Protein AF-A0A524IQ72-F1 (afdb_monomer)

Secondary structure (DSSP, 8-state):
---SS--PPP-TTHHHHHHHHHHHHTT-S-S-S-S-TT-PPP-SEEEEEEEEEEEEE------EEEETTEEEEEEEEEEEEEEEEEEEETTT--EEEEEEEEEEEEEEEEEEEEEETTEEEEEE---S-HHHHHHHHHHHHHHHHHHIIIII-STHHHHHHHHHHHHHHHHHHTS---

Structure (mmCIF, N/CA/C/O backbone):
data_AF-A0A524IQ72-F1
#
_entry.id   AF-A0A524IQ72-F1
#
loop_
_atom_site.group_PDB
_atom_site.id
_atom_site.type_symbol
_atom_site.label_atom_id
_atom_site.label_alt_id
_atom_site.label_comp_id
_atom_site.label_asym_id
_atom_site.label_entity_id
_atom_site.label_seq_id
_atom_site.pdbx_PDB_ins_code
_atom_site.Cartn_x
_atom_site.Cartn_y
_atom_site.Cartn_z
_atom_site.occupancy
_atom_site.B_iso_or_equiv
_atom_site.auth_seq_id
_atom_site.auth_comp_id
_atom_site.auth_asym_id
_atom_site.auth_atom_id
_atom_site.pdbx_PDB_model_num
ATOM 1 N N . VAL A 1 1 ? -1.996 11.047 -2.151 1.00 46.97 1 VAL A N 1
ATOM 2 C CA . VAL A 1 1 ? -2.485 9.784 -1.559 1.00 46.97 1 VAL A CA 1
ATOM 3 C C . VAL A 1 1 ? -3.790 10.118 -0.881 1.00 46.97 1 VAL A C 1
ATOM 5 O O . VAL A 1 1 ? -3.791 10.986 -0.019 1.00 46.97 1 VAL A O 1
ATOM 8 N N . GLY A 1 2 ? -4.883 9.543 -1.368 1.00 60.59 2 GLY A N 1
ATOM 9 C CA . GLY A 1 2 ? -6.236 9.919 -0.977 1.00 60.59 2 GLY A CA 1
ATOM 10 C C . GLY A 1 2 ? -7.101 10.051 -2.216 1.00 60.59 2 GLY A C 1
ATOM 11 O O . GLY A 1 2 ? -7.105 11.090 -2.863 1.00 60.59 2 GLY A O 1
ATOM 12 N N . THR A 1 3 ? -7.821 8.985 -2.533 1.00 69.69 3 THR A N 1
ATOM 13 C CA . THR A 1 3 ? -8.850 8.963 -3.579 1.00 69.69 3 THR A CA 1
ATOM 14 C C . THR A 1 3 ? -10.120 9.705 -3.149 1.00 69.69 3 THR A C 1
ATOM 16 O O . THR A 1 3 ? -11.035 9.868 -3.942 1.00 69.69 3 THR A O 1
ATOM 19 N N . GLY A 1 4 ? -10.202 10.134 -1.882 1.00 81.69 4 GLY A N 1
ATOM 20 C CA . GLY A 1 4 ? -11.371 10.793 -1.290 1.00 81.69 4 GLY A CA 1
ATOM 21 C C . GLY A 1 4 ? -12.502 9.837 -0.899 1.00 81.69 4 GLY A C 1
ATOM 22 O O . GLY A 1 4 ? -13.377 10.230 -0.137 1.00 81.69 4 GLY A O 1
ATOM 23 N N . VAL A 1 5 ? -12.459 8.582 -1.358 1.00 86.69 5 VAL A N 1
ATOM 24 C CA . VAL A 1 5 ? -13.541 7.601 -1.148 1.00 86.69 5 VAL A CA 1
ATOM 25 C C . VAL A 1 5 ? -13.349 6.724 0.091 1.00 86.69 5 VAL A C 1
ATOM 27 O O . VAL A 1 5 ? -14.300 6.124 0.583 1.00 86.69 5 VAL A O 1
ATOM 30 N N . PHE A 1 6 ? -12.131 6.663 0.639 1.00 89.50 6 PHE A N 1
ATOM 31 C CA . PHE A 1 6 ? -11.815 5.832 1.801 1.00 89.50 6 PHE A CA 1
ATOM 32 C C . PHE A 1 6 ? -11.611 6.663 3.064 1.00 89.50 6 PHE A C 1
ATOM 34 O O . PHE A 1 6 ? -10.785 7.576 3.100 1.00 89.50 6 PHE A O 1
ATOM 41 N N . ARG A 1 7 ? -12.287 6.266 4.148 1.00 90.38 7 ARG A N 1
ATOM 42 C CA . ARG A 1 7 ? -11.930 6.691 5.505 1.00 90.38 7 ARG 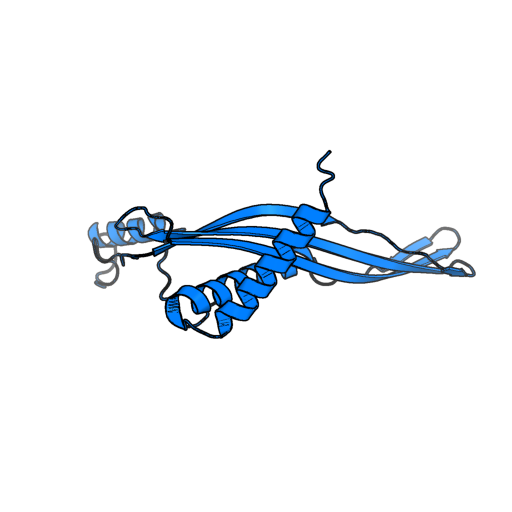A CA 1
ATOM 43 C C . ARG A 1 7 ? -10.861 5.751 6.053 1.00 90.38 7 ARG A C 1
ATOM 45 O O . ARG A 1 7 ? -11.160 4.624 6.441 1.00 90.38 7 ARG A O 1
ATOM 52 N N . VAL A 1 8 ? -9.621 6.224 6.083 1.00 89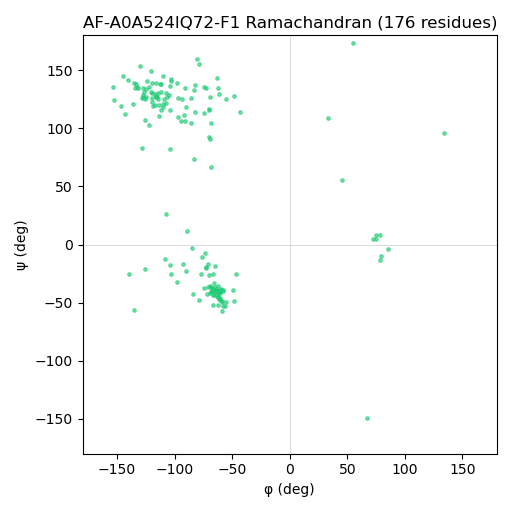.75 8 VAL A N 1
ATOM 53 C CA . VAL A 1 8 ? -8.478 5.456 6.590 1.00 89.75 8 VAL A CA 1
ATOM 54 C C . VAL A 1 8 ? -8.406 5.586 8.110 1.00 89.75 8 VAL A C 1
ATOM 56 O O . VAL A 1 8 ? -8.527 6.683 8.651 1.00 89.75 8 VAL A O 1
ATOM 59 N N . VAL A 1 9 ? -8.221 4.458 8.796 1.00 91.19 9 VAL A N 1
ATOM 60 C CA . VAL A 1 9 ? -8.021 4.410 10.250 1.00 91.19 9 VAL A CA 1
ATOM 61 C C . VAL A 1 9 ? -6.548 4.185 10.571 1.00 91.19 9 VAL A C 1
ATOM 63 O O . VAL A 1 9 ? -5.872 3.418 9.888 1.00 91.19 9 VAL A O 1
ATOM 66 N N . GLU A 1 10 ? -6.059 4.825 11.631 1.00 88.00 10 GLU A N 1
ATOM 67 C CA . GLU A 1 10 ? -4.675 4.660 12.070 1.00 88.00 10 GLU A CA 1
ATOM 68 C C . GLU A 1 10 ? -4.465 3.280 12.710 1.00 88.00 10 GLU A C 1
ATOM 70 O O . GLU A 1 10 ? -5.275 2.804 13.518 1.00 88.00 10 GLU A O 1
ATOM 75 N N . ARG A 1 11 ? -3.367 2.631 12.327 1.00 90.81 11 ARG A N 1
ATOM 76 C CA . ARG A 1 11 ? -2.947 1.313 12.827 1.00 90.81 11 ARG A CA 1
ATOM 77 C C . ARG A 1 11 ? -1.445 1.226 13.066 1.00 90.81 11 ARG A C 1
ATOM 79 O O . ARG A 1 11 ? -1.033 0.450 13.918 1.00 90.81 11 ARG A O 1
ATOM 86 N N . SER A 1 12 ? -0.644 2.034 12.373 1.00 89.44 12 SER A N 1
ATOM 87 C CA . SER A 1 12 ? 0.807 2.095 12.554 1.00 89.44 12 SER A CA 1
ATOM 88 C C . SER A 1 12 ? 1.191 2.746 13.882 1.00 89.44 12 SER A C 1
ATOM 90 O O . SER A 1 12 ? 2.109 2.287 14.550 1.00 89.44 12 SER A O 1
ATOM 92 N N . MET A 1 13 ? 0.435 3.762 14.304 1.00 90.00 13 MET A N 1
ATOM 93 C CA . MET A 1 13 ? 0.648 4.478 15.567 1.00 90.00 13 MET A CA 1
ATOM 94 C C . MET A 1 13 ? -0.414 4.137 16.622 1.00 90.00 13 MET A C 1
ATOM 96 O O . MET A 1 13 ? -0.705 4.942 17.506 1.00 90.00 13 MET A O 1
ATOM 100 N N . LEU A 1 14 ? -1.020 2.945 16.539 1.00 91.81 14 LEU A N 1
ATOM 101 C CA . LEU A 1 14 ? -2.115 2.553 17.431 1.00 91.81 14 LEU A CA 1
ATOM 102 C C . LEU A 1 14 ? -1.699 2.561 18.907 1.00 91.81 14 LEU A C 1
ATOM 104 O O . LEU A 1 14 ? -2.478 2.986 19.752 1.00 91.81 14 LEU A O 1
ATOM 108 N N . GLU A 1 15 ? -0.475 2.138 19.219 1.00 93.31 15 GLU A N 1
ATOM 109 C CA . GLU A 1 15 ? 0.041 2.147 20.592 1.00 93.31 15 GLU A CA 1
ATOM 110 C C . GLU A 1 15 ? 0.108 3.560 21.171 1.00 93.31 15 GLU A C 1
ATOM 112 O O . GLU A 1 15 ? -0.290 3.768 22.313 1.00 93.31 15 GLU A O 1
ATOM 117 N N . SER A 1 16 ? 0.542 4.544 20.380 1.00 93.31 16 SER A N 1
ATOM 118 C CA . SER A 1 16 ? 0.561 5.948 20.798 1.00 93.31 16 SER A CA 1
ATOM 119 C C . SER A 1 16 ? -0.853 6.480 21.039 1.00 93.31 16 SER A C 1
ATOM 121 O O . SER A 1 16 ? -1.089 7.161 22.032 1.00 93.31 16 SER A O 1
ATOM 123 N N . VAL A 1 17 ? -1.817 6.114 20.186 1.00 91.69 17 VAL A N 1
ATOM 124 C CA . VAL A 1 17 ? -3.233 6.478 20.377 1.00 91.69 17 VAL A CA 1
ATOM 125 C C . VAL A 1 17 ? -3.807 5.833 21.645 1.00 91.69 17 VAL A C 1
ATOM 127 O O . VAL A 1 17 ? -4.498 6.491 22.419 1.00 91.69 17 VAL A O 1
ATOM 130 N N . LEU A 1 18 ? -3.506 4.556 21.891 1.00 93.19 18 LEU A N 1
ATOM 131 C CA . LEU A 1 18 ? -3.925 3.846 23.103 1.00 93.19 18 LEU A CA 1
ATOM 132 C C . LEU A 1 18 ? -3.266 4.426 24.361 1.00 93.19 18 LEU A C 1
ATOM 134 O O . LEU A 1 18 ? -3.920 4.547 25.395 1.00 93.19 18 LEU A O 1
ATOM 138 N N . ALA A 1 19 ? -1.992 4.812 24.283 1.00 93.56 19 ALA A N 1
ATOM 139 C CA . ALA A 1 19 ? -1.286 5.476 25.372 1.00 93.56 19 ALA A CA 1
ATOM 140 C C . ALA A 1 19 ? -1.953 6.807 25.747 1.00 93.56 19 ALA A C 1
ATOM 142 O O . ALA A 1 19 ? -2.106 7.083 26.935 1.00 93.56 19 ALA A O 1
ATOM 143 N N . GLU A 1 20 ? -2.425 7.579 24.765 1.00 93.06 20 GLU A N 1
ATOM 144 C CA . GLU A 1 20 ? -3.162 8.823 25.008 1.00 93.06 20 GLU A CA 1
ATOM 145 C C . GLU A 1 20 ? -4.525 8.569 25.672 1.00 93.06 20 GLU A C 1
ATOM 147 O O . GLU A 1 20 ? -4.872 9.222 26.655 1.00 93.06 20 GLU A O 1
ATOM 152 N N . GLN A 1 21 ? -5.275 7.559 25.215 1.00 93.81 21 GLN A N 1
ATOM 153 C CA . GLN A 1 21 ? -6.529 7.154 25.872 1.00 93.81 21 GLN A CA 1
ATOM 154 C C . GLN A 1 21 ? -6.297 6.708 27.323 1.00 93.81 21 GLN A C 1
ATOM 156 O O . GLN A 1 21 ? -7.068 7.061 28.216 1.00 93.81 21 GLN A O 1
ATOM 161 N N . ASN A 1 22 ? -5.211 5.974 27.581 1.00 93.44 22 ASN A N 1
ATOM 162 C CA . ASN A 1 22 ? -4.823 5.574 28.933 1.00 93.44 22 ASN A CA 1
ATOM 163 C C . ASN A 1 22 ? -4.400 6.776 29.789 1.00 93.44 22 ASN A C 1
ATOM 165 O O . ASN A 1 22 ? -4.742 6.838 30.970 1.00 93.44 22 ASN A O 1
ATOM 169 N N . LEU A 1 23 ? -3.682 7.745 29.215 1.00 93.25 23 LEU A N 1
ATOM 170 C CA . LEU A 1 23 ? -3.297 8.976 29.902 1.00 93.25 23 LEU A CA 1
ATOM 171 C C . LEU A 1 23 ? -4.536 9.787 30.304 1.00 93.25 23 LEU A C 1
ATOM 173 O O . LEU A 1 23 ? -4.637 10.198 31.464 1.00 93.25 23 LEU A O 1
ATOM 177 N N . ALA A 1 24 ? -5.501 9.930 29.393 1.00 91.75 24 ALA A N 1
ATOM 178 C CA . ALA A 1 24 ? -6.784 10.573 29.654 1.00 91.75 24 ALA A CA 1
ATOM 179 C C . ALA A 1 24 ? -7.584 9.857 30.755 1.00 91.75 24 ALA A C 1
ATOM 181 O O . ALA A 1 24 ? -8.103 10.507 31.662 1.00 91.75 24 ALA A O 1
ATOM 182 N N . ALA A 1 25 ? -7.605 8.521 30.748 1.00 90.44 25 ALA A N 1
ATOM 183 C CA . ALA A 1 25 ? -8.272 7.723 31.779 1.00 90.44 25 ALA A CA 1
ATOM 184 C C . ALA A 1 25 ? -7.533 7.700 33.134 1.00 90.44 25 ALA A C 1
ATOM 186 O O . ALA A 1 25 ? -8.141 7.405 34.161 1.00 90.44 25 ALA A O 1
ATOM 187 N N . SER A 1 26 ? -6.234 8.018 33.166 1.00 91.88 26 SER A N 1
ATOM 188 C CA . SER A 1 26 ? -5.414 7.960 34.388 1.00 91.88 26 SER A CA 1
ATOM 189 C C . SER A 1 26 ? -5.643 9.115 35.371 1.00 91.88 26 SER A C 1
ATOM 191 O O . SER A 1 26 ? -5.104 9.088 36.477 1.00 91.88 26 SER A O 1
ATOM 193 N N . GLY A 1 27 ? -6.376 10.157 34.963 1.00 88.50 27 GLY A N 1
ATOM 194 C CA . GLY A 1 27 ? -6.551 11.387 35.746 1.00 88.50 27 GLY A CA 1
ATOM 195 C C . GLY A 1 27 ? -5.331 12.319 35.750 1.00 88.50 27 GLY A C 1
ATOM 196 O O . GLY A 1 27 ? -5.308 13.288 36.503 1.00 88.50 27 GLY A O 1
ATOM 197 N N . ARG A 1 28 ? -4.309 12.038 34.929 1.00 89.38 28 ARG A N 1
ATOM 198 C CA . ARG A 1 28 ? -3.1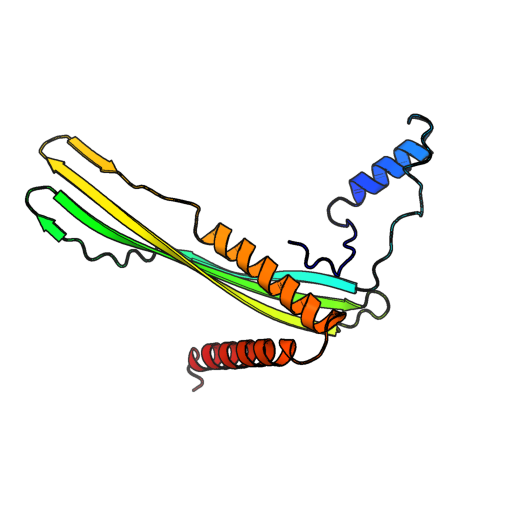14 12.889 34.769 1.00 89.38 28 ARG A CA 1
ATOM 199 C C . ARG A 1 28 ? -3.256 13.937 33.662 1.00 89.38 28 ARG A C 1
ATOM 201 O O . ARG A 1 28 ? -2.529 14.926 33.680 1.00 89.38 28 ARG A O 1
ATOM 208 N N . ALA A 1 29 ? -4.142 13.707 32.693 1.00 90.50 29 ALA A N 1
ATOM 209 C CA . ALA A 1 29 ? -4.418 14.639 31.602 1.00 90.50 29 ALA A CA 1
ATOM 210 C C . ALA A 1 29 ? -5.380 15.756 32.032 1.00 90.50 29 ALA A C 1
ATOM 212 O O . ALA A 1 29 ? -6.157 15.601 32.977 1.00 90.50 29 ALA A O 1
ATOM 213 N N . ALA A 1 30 ? -5.370 16.868 31.293 1.00 88.94 30 ALA A N 1
ATOM 214 C CA . ALA A 1 30 ? -6.400 17.889 31.428 1.00 88.94 30 ALA A CA 1
ATOM 215 C C . ALA A 1 30 ? -7.783 17.317 31.035 1.00 88.94 30 ALA A C 1
ATOM 217 O O . ALA A 1 30 ? -7.866 16.532 30.088 1.00 88.94 30 ALA A O 1
ATOM 218 N N . PRO A 1 31 ? -8.879 17.709 31.708 1.00 81.81 31 PRO A N 1
ATOM 219 C CA . PRO A 1 31 ? -10.216 17.263 31.332 1.00 81.81 31 PRO A CA 1
ATOM 220 C C . PRO A 1 31 ? -10.620 17.879 29.984 1.00 81.81 31 PRO A C 1
ATOM 222 O O . PRO A 1 31 ? -10.941 19.063 29.923 1.00 81.81 31 PRO A O 1
ATOM 225 N N . SER A 1 32 ? -10.600 17.092 28.907 1.00 80.31 32 SER A N 1
ATOM 226 C CA . SER A 1 32 ? -11.074 17.532 27.583 1.00 80.31 32 SER A CA 1
ATOM 227 C C . SER A 1 32 ? -12.138 16.617 26.974 1.00 80.31 32 SER A C 1
ATOM 229 O O . SER A 1 32 ? -12.929 17.052 26.147 1.00 80.31 32 SER A O 1
ATOM 231 N N . GLY A 1 33 ? -12.217 15.360 27.424 1.00 77.06 33 GLY A N 1
ATOM 232 C CA . GLY A 1 33 ? -13.162 14.376 26.893 1.00 77.06 33 GLY A CA 1
ATOM 233 C C . GLY A 1 33 ? -12.817 13.860 25.493 1.00 77.06 33 GLY A C 1
ATOM 234 O O . GLY A 1 33 ? -13.596 13.079 24.955 1.00 77.06 33 GLY A O 1
ATOM 235 N N . ASP A 1 34 ? -11.673 14.241 24.919 1.00 84.69 34 ASP A N 1
ATOM 236 C CA . ASP A 1 34 ? -11.327 13.913 23.529 1.00 84.69 34 ASP A CA 1
ATOM 237 C C . ASP A 1 34 ? -10.815 12.473 23.370 1.00 84.69 34 ASP A C 1
ATOM 239 O O . ASP A 1 34 ? -11.269 11.727 22.502 1.00 84.69 34 ASP A O 1
ATOM 243 N N . ALA A 1 35 ? -9.876 12.052 24.222 1.00 89.50 35 ALA A N 1
ATOM 244 C CA . ALA A 1 35 ? -9.297 10.713 24.175 1.00 89.50 35 ALA A CA 1
ATOM 245 C C . ALA A 1 35 ? -10.092 9.753 25.072 1.00 89.50 35 ALA A C 1
ATOM 247 O O . ALA A 1 35 ? -10.004 9.800 26.298 1.00 89.50 35 ALA A O 1
ATOM 248 N N . GLN A 1 36 ? -10.877 8.873 24.446 1.00 88.75 36 GLN A N 1
ATOM 249 C CA . GLN A 1 36 ? -11.787 7.958 25.139 1.00 88.75 36 GLN A CA 1
ATOM 250 C C . GLN A 1 36 ? -11.466 6.494 24.830 1.00 88.75 36 GLN A C 1
ATOM 252 O O . GLN A 1 36 ? -11.354 6.101 23.666 1.00 88.75 36 GLN A O 1
ATOM 257 N N . ILE A 1 37 ? -11.371 5.670 25.878 1.00 90.19 37 ILE A N 1
ATOM 258 C CA . ILE A 1 37 ? -11.224 4.215 25.743 1.00 90.19 37 ILE A CA 1
ATOM 259 C C . ILE A 1 37 ? -12.459 3.639 25.039 1.00 90.19 37 ILE A C 1
ATOM 261 O O . ILE A 1 37 ? -13.593 3.974 25.374 1.00 90.19 37 ILE A O 1
ATOM 265 N N . GLY A 1 38 ? -12.234 2.751 24.067 1.00 89.25 38 GLY A N 1
ATOM 266 C CA . GLY A 1 38 ? -13.301 2.065 23.326 1.00 89.25 38 GLY A CA 1
ATOM 267 C C . GLY A 1 38 ? -13.859 2.841 22.127 1.00 89.25 38 GLY A C 1
ATOM 268 O O . GLY A 1 38 ? -14.651 2.286 21.374 1.00 89.25 38 GLY A O 1
ATOM 269 N N . ALA A 1 39 ? -13.407 4.077 21.890 1.00 89.94 39 ALA A N 1
ATOM 270 C CA . ALA A 1 39 ? -13.846 4.908 20.764 1.00 89.94 39 ALA A CA 1
ATOM 271 C C . ALA A 1 39 ? -13.005 4.724 19.480 1.00 89.94 39 ALA A C 1
ATOM 273 O O . ALA A 1 39 ? -13.102 5.514 18.539 1.00 89.94 39 ALA A O 1
ATOM 274 N N . LEU A 1 40 ? -12.152 3.695 19.418 1.00 90.38 40 LEU A N 1
ATOM 275 C CA . LEU A 1 40 ? -11.359 3.408 18.223 1.00 90.38 40 LEU A CA 1
ATOM 276 C C . LEU A 1 40 ? -12.256 2.919 17.084 1.00 90.38 40 LEU A C 1
ATOM 278 O O . LEU A 1 40 ? -12.980 1.935 17.221 1.00 90.38 40 LEU A O 1
ATOM 282 N N . ALA A 1 41 ? -12.155 3.568 15.924 1.00 90.38 41 ALA A N 1
ATOM 283 C CA . ALA A 1 41 ? -12.885 3.144 14.739 1.00 90.38 41 ALA A CA 1
ATOM 284 C C . ALA A 1 41 ? -12.467 1.725 14.312 1.00 90.38 41 ALA A C 1
ATOM 286 O O . ALA A 1 41 ? -11.275 1.439 14.138 1.00 90.38 41 ALA A O 1
ATOM 287 N N . SER A 1 42 ? -13.451 0.851 14.100 1.00 89.12 42 SER A N 1
ATOM 288 C CA . SER A 1 42 ? -13.264 -0.433 13.426 1.00 89.12 42 SER A CA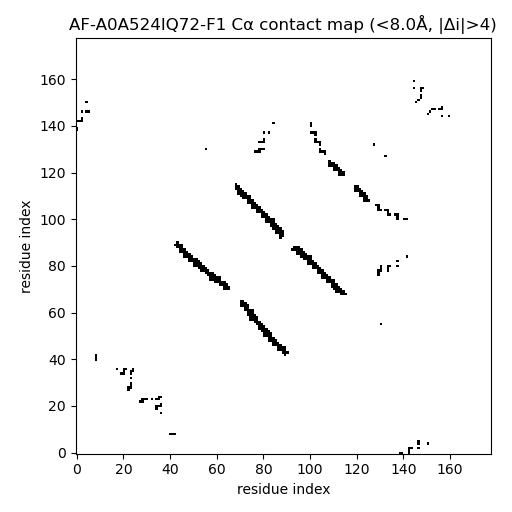 1
ATOM 289 C C . SER A 1 42 ? -13.192 -0.237 11.906 1.00 89.12 42 SER A C 1
ATOM 291 O O . SER A 1 42 ? -13.692 0.752 11.363 1.00 89.12 42 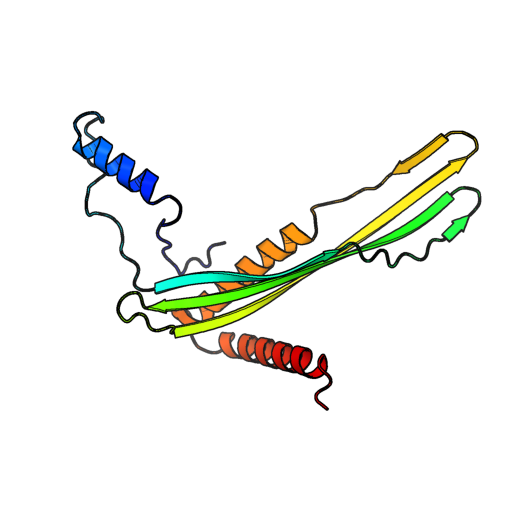SER A O 1
ATOM 293 N N . ALA A 1 43 ? -12.542 -1.177 11.219 1.00 92.75 43 ALA A N 1
ATOM 294 C CA . ALA A 1 43 ? -12.471 -1.213 9.762 1.00 92.75 43 ALA A CA 1
ATOM 295 C C . ALA A 1 43 ? -12.894 -2.606 9.268 1.00 92.75 43 ALA A C 1
ATOM 297 O O . ALA A 1 43 ? -12.318 -3.595 9.732 1.00 92.75 43 ALA A O 1
ATOM 298 N N . PRO A 1 44 ? -13.871 -2.707 8.348 1.00 91.75 44 PRO A N 1
ATOM 299 C CA . PRO A 1 44 ? -14.302 -3.988 7.783 1.00 91.75 44 PRO A CA 1
ATOM 300 C C . PRO A 1 44 ? -13.277 -4.580 6.804 1.00 91.75 44 PRO A C 1
ATOM 302 O O . PRO A 1 44 ? -13.284 -5.780 6.554 1.00 91.75 44 PRO A O 1
ATOM 305 N N . TRP A 1 45 ? -12.367 -3.749 6.289 1.00 93.25 45 TRP A N 1
ATOM 306 C CA . TRP A 1 45 ? -11.361 -4.128 5.304 1.00 93.25 45 TRP A CA 1
ATOM 307 C C . TRP A 1 45 ? -9.962 -3.774 5.802 1.00 93.25 45 TRP A C 1
ATOM 309 O O . TRP A 1 45 ? -9.726 -2.660 6.276 1.00 93.25 45 TRP A O 1
ATOM 319 N N . LEU A 1 46 ? -9.030 -4.714 5.670 1.00 92.94 46 LEU A N 1
ATOM 320 C CA . LEU A 1 46 ? -7.606 -4.517 5.914 1.00 92.94 46 LEU A CA 1
ATOM 321 C C . LEU A 1 46 ? -6.869 -4.575 4.579 1.00 92.94 46 LEU A C 1
ATOM 323 O O . LEU A 1 46 ? -6.881 -5.601 3.904 1.00 92.94 46 LEU A O 1
ATOM 327 N N . ILE A 1 47 ? -6.218 -3.476 4.209 1.00 92.25 47 ILE A N 1
ATOM 328 C CA . ILE A 1 47 ? -5.386 -3.401 3.008 1.00 92.25 47 ILE A CA 1
ATOM 329 C C . ILE A 1 47 ? -3.938 -3.622 3.432 1.00 92.25 47 ILE A C 1
ATOM 331 O O . ILE A 1 47 ? -3.432 -2.934 4.318 1.00 92.25 47 ILE A O 1
ATOM 335 N N . MET A 1 48 ? -3.267 -4.581 2.801 1.00 90.69 48 MET A N 1
ATOM 336 C CA . MET A 1 48 ? -1.867 -4.894 3.070 1.00 90.69 48 MET A CA 1
ATOM 337 C C . MET A 1 48 ? -1.097 -4.889 1.753 1.00 90.69 48 MET A C 1
ATOM 339 O O . MET A 1 48 ? -1.555 -5.474 0.776 1.00 90.69 48 MET A O 1
ATOM 343 N N . GLY A 1 49 ? 0.069 -4.250 1.743 1.00 89.94 49 GLY A N 1
ATOM 344 C CA . GLY A 1 49 ? 1.003 -4.264 0.620 1.00 89.94 49 GLY A CA 1
ATOM 345 C C . GLY A 1 49 ? 2.312 -4.931 1.025 1.00 89.94 49 GLY A C 1
ATOM 346 O O . GLY A 1 49 ? 2.790 -4.714 2.137 1.00 89.94 49 GLY A O 1
ATOM 347 N N . THR A 1 50 ? 2.888 -5.749 0.152 1.00 91.12 50 THR A N 1
ATOM 348 C CA . THR A 1 50 ? 4.227 -6.330 0.326 1.00 91.12 50 THR A CA 1
ATOM 349 C C . THR A 1 50 ? 5.072 -5.999 -0.889 1.00 91.12 50 THR A C 1
ATOM 351 O O . THR A 1 50 ? 4.657 -6.273 -2.007 1.00 91.12 50 THR A O 1
ATOM 354 N N . VAL A 1 51 ? 6.253 -5.419 -0.677 1.00 88.75 51 VAL A N 1
ATOM 355 C CA . VAL A 1 51 ? 7.222 -5.210 -1.760 1.00 88.75 51 VAL A CA 1
ATOM 356 C C . VAL A 1 51 ? 7.780 -6.572 -2.161 1.00 88.75 51 VAL A C 1
ATOM 358 O O . VAL A 1 51 ? 8.416 -7.236 -1.343 1.00 88.75 51 VAL A O 1
ATOM 361 N N . THR A 1 52 ? 7.526 -6.995 -3.396 1.00 88.81 52 THR A N 1
ATOM 362 C CA . THR A 1 52 ? 7.942 -8.306 -3.917 1.00 88.81 52 THR A CA 1
ATOM 363 C C . THR A 1 52 ? 9.144 -8.231 -4.841 1.00 88.81 52 THR A C 1
ATOM 365 O O . THR A 1 52 ? 9.906 -9.192 -4.919 1.00 88.81 52 THR A O 1
ATOM 368 N N . SER A 1 53 ? 9.369 -7.091 -5.492 1.00 83.12 53 SER A N 1
ATOM 369 C CA . SER A 1 53 ? 10.594 -6.844 -6.246 1.00 83.12 53 SER A CA 1
ATOM 370 C C . SER A 1 53 ? 11.013 -5.390 -6.144 1.00 83.12 53 SER A C 1
ATOM 372 O O . SER A 1 53 ? 10.182 -4.484 -6.101 1.00 83.12 53 SER A O 1
ATOM 374 N N . PHE A 1 54 ? 12.322 -5.175 -6.109 1.00 81.12 54 PHE A N 1
ATOM 375 C CA . PHE A 1 54 ? 12.927 -3.859 -6.148 1.00 81.12 54 PHE A CA 1
ATOM 376 C C . PHE A 1 54 ? 14.251 -3.937 -6.903 1.00 81.12 54 PHE A C 1
ATOM 378 O O . PHE A 1 54 ? 15.186 -4.606 -6.468 1.00 81.12 54 PHE A O 1
ATOM 385 N N . GLU A 1 55 ? 14.348 -3.201 -8.005 1.00 77.19 55 GLU A N 1
ATOM 386 C CA . GLU A 1 55 ? 15.601 -2.989 -8.720 1.00 77.19 55 GLU A CA 1
ATOM 387 C C . GLU A 1 55 ? 15.864 -1.488 -8.799 1.00 77.19 55 GLU A C 1
ATOM 389 O O . GLU A 1 55 ? 15.266 -0.764 -9.594 1.00 77.19 55 GLU A O 1
ATOM 394 N N . GLY A 1 56 ? 16.773 -1.001 -7.959 1.00 61.75 56 GLY A N 1
ATOM 395 C CA . GLY A 1 56 ? 17.338 0.337 -8.084 1.00 61.75 56 GLY A CA 1
ATOM 396 C C . GLY A 1 56 ? 18.670 0.250 -8.815 1.00 61.75 56 GLY A C 1
ATOM 397 O O . GLY A 1 56 ? 19.633 -0.266 -8.253 1.00 61.75 56 GLY A O 1
ATOM 398 N N . GLY A 1 57 ? 18.751 0.741 -10.055 1.00 57.72 57 GLY A N 1
ATOM 399 C CA . GLY A 1 57 ? 19.980 0.618 -10.835 1.00 57.72 57 GLY A CA 1
ATOM 400 C C . GLY A 1 57 ? 20.181 1.714 -11.875 1.00 57.72 57 GLY A C 1
ATOM 401 O O . GLY A 1 57 ? 19.395 1.916 -12.799 1.00 57.72 57 GLY A O 1
ATOM 402 N N . THR A 1 58 ? 21.315 2.400 -11.795 1.00 53.09 58 THR A N 1
ATOM 403 C CA . THR A 1 58 ? 21.844 3.203 -12.899 1.00 53.09 58 THR A CA 1
ATOM 404 C C . THR A 1 58 ? 22.319 2.263 -14.005 1.00 53.09 58 THR A C 1
ATOM 406 O O . THR A 1 58 ? 23.469 1.826 -14.015 1.00 53.09 58 THR A O 1
ATOM 409 N N . LYS A 1 59 ? 21.462 1.952 -14.985 1.00 50.38 59 LYS A N 1
ATOM 410 C CA . LYS A 1 59 ? 21.954 1.447 -16.272 1.00 50.38 59 LYS A CA 1
ATOM 411 C C . LYS A 1 59 ? 22.663 2.591 -16.986 1.00 50.38 59 LYS A C 1
ATOM 413 O O . LYS A 1 59 ? 22.055 3.342 -17.742 1.00 50.38 59 LYS A O 1
ATOM 418 N N . SER A 1 60 ? 23.970 2.721 -16.758 1.00 50.88 60 SER A N 1
ATOM 419 C CA . SER A 1 60 ? 24.829 3.655 -17.491 1.00 50.88 60 SER A CA 1
ATOM 420 C C . SER A 1 60 ? 24.988 3.210 -18.951 1.00 50.88 60 SER A C 1
ATOM 422 O O . SER A 1 60 ? 26.067 2.835 -19.399 1.00 50.88 60 SER A O 1
ATOM 424 N N . THR A 1 61 ? 23.903 3.247 -19.717 1.00 50.34 61 THR A N 1
ATOM 425 C CA . THR A 1 61 ? 23.904 3.077 -21.167 1.00 50.34 61 THR A CA 1
ATOM 426 C C . THR A 1 61 ? 24.243 4.433 -21.775 1.00 50.34 61 THR A C 1
ATOM 428 O O . THR A 1 61 ? 23.375 5.171 -22.235 1.00 50.34 61 THR A O 1
ATOM 431 N N . GLY A 1 62 ? 25.515 4.805 -21.665 1.00 51.34 62 GLY A N 1
ATOM 432 C CA . GLY A 1 62 ? 26.004 6.132 -22.006 1.00 51.34 62 GLY A CA 1
ATOM 433 C C . GLY A 1 62 ? 27.189 6.066 -22.945 1.00 51.34 62 GLY A C 1
ATOM 434 O O . GLY A 1 62 ? 28.328 6.157 -22.497 1.00 51.34 62 GLY A O 1
ATOM 435 N N . GLY A 1 63 ? 26.927 5.930 -24.246 1.00 58.09 63 GLY A N 1
ATOM 436 C CA . GLY A 1 63 ? 27.907 6.321 -25.255 1.00 58.09 63 GLY A CA 1
ATOM 437 C C . GLY A 1 63 ? 28.284 7.785 -25.022 1.00 58.09 63 GLY A C 1
ATOM 438 O O . GLY A 1 63 ? 27.408 8.641 -24.896 1.00 58.09 63 GLY A O 1
ATOM 439 N N . GLY A 1 64 ? 29.580 8.052 -24.881 1.00 60.94 64 GLY A N 1
ATOM 440 C CA . GLY A 1 64 ? 30.107 9.388 -24.640 1.00 60.94 64 GLY A CA 1
ATOM 441 C C . GLY A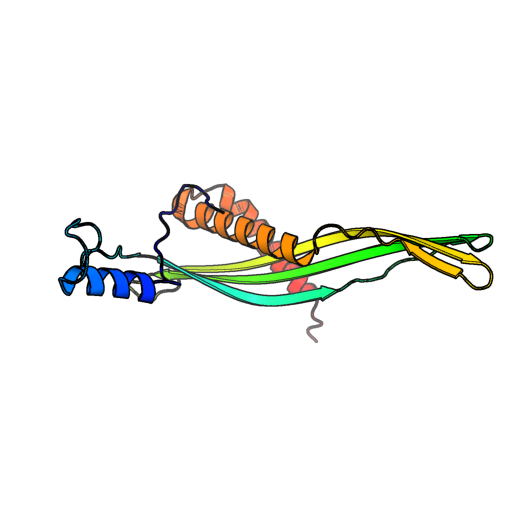 1 64 ? 30.917 9.874 -25.832 1.00 60.94 64 GLY A C 1
ATOM 442 O O . GLY A 1 64 ? 31.705 9.115 -26.395 1.00 60.94 64 GLY A O 1
ATOM 443 N N . ILE A 1 65 ? 30.752 11.142 -26.196 1.00 62.06 65 ILE A N 1
ATOM 444 C CA . ILE A 1 65 ? 31.608 11.801 -27.184 1.00 62.06 65 ILE A CA 1
ATOM 445 C C . ILE A 1 65 ? 32.727 12.513 -26.413 1.00 62.06 65 ILE A C 1
ATOM 447 O O . ILE A 1 65 ? 32.456 13.298 -25.501 1.00 62.06 65 ILE A O 1
ATOM 451 N N . ARG A 1 66 ? 33.989 12.226 -26.763 1.00 64.25 66 ARG A N 1
ATOM 452 C CA . ARG A 1 66 ? 35.163 12.957 -26.260 1.00 64.25 66 ARG A CA 1
ATOM 453 C C . ARG A 1 66 ? 35.740 13.822 -27.371 1.00 64.25 66 ARG A C 1
ATOM 455 O O . ARG A 1 66 ? 36.145 13.292 -28.402 1.00 64.25 66 ARG A O 1
ATOM 462 N N . VAL A 1 67 ? 35.821 15.131 -27.150 1.00 65.31 67 VAL A N 1
ATOM 463 C CA . VAL A 1 67 ? 36.453 16.078 -28.082 1.00 65.31 67 VAL A CA 1
ATOM 464 C C . VAL A 1 67 ? 37.319 17.044 -27.281 1.00 65.31 67 VAL A C 1
ATOM 466 O O . VAL A 1 67 ? 36.812 17.744 -26.413 1.00 65.31 67 VAL A O 1
ATOM 469 N N . LYS A 1 68 ? 38.627 17.086 -27.577 1.00 70.88 68 LYS A N 1
ATOM 470 C CA . LYS A 1 68 ? 39.597 18.048 -27.009 1.00 70.88 68 LYS A CA 1
ATOM 471 C C . LYS A 1 68 ? 39.477 18.250 -25.481 1.00 70.88 68 LYS A C 1
ATOM 473 O O . LYS A 1 68 ? 39.268 19.363 -25.023 1.00 70.88 68 LYS A O 1
ATOM 478 N N . GLY A 1 69 ? 39.562 17.175 -24.692 1.00 66.19 69 GLY A N 1
ATOM 479 C CA . GLY A 1 69 ? 39.515 17.252 -23.218 1.00 66.19 69 GLY A CA 1
ATOM 480 C C . GLY A 1 69 ? 38.113 17.412 -22.611 1.00 66.19 69 GLY A C 1
ATOM 481 O O . GLY A 1 69 ? 37.949 17.215 -21.409 1.00 66.19 69 GLY A O 1
ATOM 482 N N . PHE A 1 70 ? 37.088 17.675 -23.428 1.00 69.31 70 PHE A N 1
ATOM 483 C CA . PHE A 1 70 ? 35.687 17.639 -23.015 1.00 69.31 70 PHE A CA 1
ATOM 484 C C . PHE A 1 70 ? 35.094 16.249 -23.247 1.00 69.31 70 PHE A C 1
ATOM 486 O O . PHE A 1 70 ? 35.268 15.640 -24.306 1.00 69.31 70 PHE A O 1
ATOM 493 N N . SER A 1 71 ? 34.364 15.754 -22.253 1.00 67.69 71 SER A N 1
ATOM 494 C CA . SER A 1 71 ? 33.584 14.521 -22.307 1.00 67.69 71 SER A CA 1
ATOM 495 C C . SER A 1 71 ? 32.118 14.841 -22.050 1.00 67.69 71 SER A C 1
ATOM 497 O O . SER A 1 71 ? 31.780 15.471 -21.049 1.00 67.69 71 SER A O 1
ATOM 499 N N . ILE A 1 72 ? 31.247 14.420 -22.965 1.00 67.12 72 ILE A N 1
ATOM 500 C CA . ILE A 1 72 ? 29.795 14.509 -22.797 1.00 67.12 72 ILE A CA 1
ATOM 501 C C . ILE A 1 72 ? 29.254 13.088 -22.842 1.00 67.12 72 ILE A C 1
ATOM 503 O O . ILE A 1 72 ? 29.438 12.386 -23.837 1.00 67.12 72 ILE A O 1
ATOM 507 N N . GLY A 1 73 ? 28.612 12.659 -21.758 1.00 66.69 73 GLY A N 1
ATOM 508 C CA . GLY A 1 73 ? 28.008 11.334 -21.637 1.00 66.69 73 GLY A CA 1
ATOM 509 C C . GLY A 1 73 ? 26.586 11.421 -21.098 1.00 66.69 73 GLY A C 1
ATOM 510 O O . GLY A 1 73 ? 26.330 12.135 -20.126 1.00 66.69 73 GLY A O 1
ATOM 511 N N . GLY A 1 74 ? 25.661 10.691 -21.718 1.00 62.56 74 GLY A N 1
ATOM 512 C CA . GLY A 1 74 ? 24.308 10.510 -21.194 1.00 62.56 74 GLY A CA 1
ATOM 513 C C . GLY A 1 74 ? 24.276 9.408 -20.136 1.00 62.56 74 GLY A C 1
ATOM 514 O O . GLY A 1 74 ? 24.886 8.360 -20.319 1.00 62.56 74 GLY A O 1
ATOM 515 N N . LYS A 1 75 ? 23.555 9.622 -19.038 1.00 62.03 75 LYS A N 1
ATOM 516 C CA . LYS A 1 75 ? 23.265 8.596 -18.031 1.00 62.03 75 LYS A CA 1
ATOM 517 C C . LYS A 1 75 ? 21.765 8.341 -18.024 1.00 62.03 75 LYS A C 1
ATOM 519 O O . LYS A 1 75 ? 20.983 9.282 -17.901 1.00 62.03 75 LYS A O 1
ATOM 524 N N . LYS A 1 76 ? 21.364 7.081 -18.163 1.00 63.47 76 LYS A N 1
ATOM 525 C CA . LYS A 1 76 ? 19.996 6.651 -17.878 1.00 63.47 76 LYS A CA 1
ATOM 526 C C . LYS A 1 76 ? 19.988 5.942 -16.529 1.00 63.47 76 LYS A C 1
ATOM 528 O O . LYS A 1 76 ? 20.919 5.222 -16.182 1.00 63.47 76 LYS A O 1
ATOM 533 N N . THR A 1 77 ? 18.949 6.175 -15.755 1.00 66.56 77 THR A N 1
ATOM 534 C CA . THR A 1 77 ? 18.718 5.480 -14.493 1.00 66.56 77 THR A CA 1
ATOM 535 C C . THR A 1 77 ? 17.319 4.926 -14.557 1.00 66.56 77 THR A C 1
ATOM 537 O O . THR A 1 77 ? 16.395 5.674 -14.867 1.00 66.56 77 THR A O 1
ATOM 540 N N . GLU A 1 78 ? 17.156 3.643 -14.273 1.00 70.62 78 GLU A N 1
ATOM 541 C CA . GLU A 1 78 ? 15.844 3.017 -14.194 1.00 70.62 78 GLU A CA 1
ATOM 542 C C . GLU A 1 78 ? 15.685 2.412 -12.804 1.00 70.62 78 GLU A C 1
ATOM 544 O O . GLU A 1 78 ? 16.603 1.803 -12.258 1.00 70.62 78 GLU A O 1
ATOM 549 N N . ALA A 1 79 ? 14.523 2.633 -12.208 1.00 76.44 79 ALA A N 1
ATOM 550 C CA . ALA A 1 79 ? 14.113 1.954 -10.998 1.00 76.44 79 ALA A CA 1
ATOM 551 C C . ALA A 1 79 ? 12.835 1.172 -11.285 1.00 76.44 79 ALA A C 1
ATOM 553 O O . ALA A 1 79 ? 11.880 1.728 -11.840 1.00 76.44 79 ALA A O 1
ATOM 554 N N . TYR A 1 80 ? 12.841 -0.096 -10.902 1.00 81.44 80 TYR A N 1
ATOM 555 C CA . TYR A 1 80 ? 11.692 -0.986 -10.922 1.00 81.44 80 TYR A CA 1
ATOM 556 C C . TYR A 1 80 ? 11.281 -1.312 -9.488 1.00 81.44 80 TYR A C 1
ATOM 558 O O . TYR A 1 80 ? 12.128 -1.528 -8.619 1.00 81.44 80 TYR A O 1
ATOM 566 N N . LEU A 1 81 ? 9.979 -1.322 -9.246 1.00 85.81 81 LEU A N 1
ATOM 567 C CA . LEU A 1 81 ? 9.367 -1.706 -7.985 1.00 85.81 81 LEU A CA 1
ATOM 568 C C . LEU A 1 81 ? 8.107 -2.516 -8.301 1.00 85.81 81 LEU A C 1
ATOM 570 O O . LEU A 1 81 ? 7.420 -2.239 -9.287 1.00 85.81 81 LEU A O 1
ATOM 574 N N . ALA A 1 82 ? 7.855 -3.544 -7.502 1.00 87.38 82 ALA A N 1
ATOM 575 C CA . ALA A 1 82 ? 6.628 -4.319 -7.550 1.00 87.38 82 ALA A CA 1
ATOM 576 C C . ALA A 1 82 ? 6.093 -4.543 -6.136 1.00 87.38 82 ALA A C 1
ATOM 578 O O . ALA A 1 82 ? 6.845 -4.912 -5.224 1.00 87.38 82 ALA A O 1
ATOM 579 N N . ILE A 1 83 ? 4.791 -4.334 -5.969 1.00 90.12 83 ILE A N 1
ATOM 580 C CA . ILE A 1 83 ? 4.060 -4.475 -4.715 1.00 90.12 83 ILE A CA 1
ATOM 581 C C . ILE A 1 83 ? 2.864 -5.394 -4.936 1.00 90.12 83 ILE A C 1
ATOM 583 O O . ILE A 1 83 ? 1.999 -5.139 -5.774 1.00 90.12 83 ILE A O 1
ATOM 587 N N . ASP A 1 84 ? 2.761 -6.419 -4.097 1.00 91.62 84 ASP A N 1
ATOM 588 C CA . ASP A 1 84 ? 1.572 -7.254 -3.991 1.00 91.62 84 ASP A CA 1
ATOM 589 C C . ASP A 1 84 ? 0.619 -6.675 -2.948 1.00 91.62 84 ASP A C 1
ATOM 591 O O . ASP A 1 84 ? 0.942 -6.562 -1.762 1.00 91.62 84 ASP A O 1
ATOM 595 N N . LEU A 1 85 ? -0.576 -6.315 -3.400 1.00 93.00 85 LEU A N 1
ATOM 596 C CA . LEU A 1 85 ? -1.678 -5.827 -2.587 1.00 93.00 85 LEU A CA 1
ATOM 597 C C . LEU A 1 85 ? -2.647 -6.960 -2.282 1.00 93.00 85 LEU A C 1
ATOM 599 O O . LEU A 1 85 ? -3.017 -7.730 -3.170 1.00 93.00 85 LEU A O 1
ATOM 603 N N . ARG A 1 86 ? -3.131 -6.997 -1.041 1.00 94.19 86 ARG A N 1
ATOM 604 C CA . ARG A 1 86 ? -4.251 -7.837 -0.616 1.00 94.19 86 ARG A CA 1
ATOM 605 C C . ARG A 1 86 ? -5.242 -7.039 0.219 1.00 94.19 86 ARG A C 1
ATOM 607 O O . ARG A 1 86 ? -4.845 -6.269 1.095 1.00 94.19 86 ARG A O 1
ATOM 614 N N . VAL A 1 87 ? -6.524 -7.259 -0.038 1.00 95.06 87 VAL A N 1
ATOM 615 C CA . VAL A 1 87 ? -7.637 -6.720 0.744 1.00 95.06 87 VAL A CA 1
ATOM 616 C C . VAL A 1 87 ? -8.283 -7.876 1.484 1.00 95.06 87 VAL A C 1
ATOM 618 O O . VAL A 1 87 ? -8.716 -8.842 0.863 1.00 95.06 87 VAL A O 1
ATOM 621 N N . VAL A 1 88 ? -8.318 -7.790 2.809 1.00 95.19 88 VAL A N 1
ATOM 622 C CA . VAL A 1 88 ? -8.839 -8.842 3.684 1.00 95.19 88 VAL A CA 1
ATOM 623 C C . VAL A 1 88 ? -10.077 -8.333 4.401 1.00 95.19 88 VAL A C 1
ATOM 625 O O . VAL A 1 88 ? -10.047 -7.262 5.009 1.00 95.19 88 VAL A O 1
ATOM 628 N N . ASN A 1 89 ? -11.150 -9.112 4.361 1.00 95.38 89 ASN A N 1
ATOM 629 C CA . ASN A 1 89 ? -12.330 -8.881 5.178 1.00 95.38 89 ASN A CA 1
ATOM 630 C C . ASN A 1 89 ? -11.993 -9.184 6.643 1.00 95.38 89 ASN A C 1
ATOM 632 O O . ASN A 1 89 ? -11.673 -10.322 6.989 1.00 95.38 89 ASN A O 1
ATOM 636 N N . SER A 1 90 ? -12.055 -8.185 7.521 1.00 93.19 90 SER A N 1
ATOM 637 C CA . SER A 1 90 ? -11.685 -8.355 8.933 1.00 93.19 90 SER A CA 1
ATOM 638 C C . SER A 1 90 ? -12.692 -9.190 9.727 1.00 93.19 90 SER A C 1
ATOM 640 O O . SER A 1 90 ? -12.356 -9.684 10.801 1.00 93.19 90 SER A O 1
ATOM 642 N N . THR A 1 91 ? -13.909 -9.369 9.202 1.00 93.44 91 THR A N 1
ATOM 643 C CA . THR A 1 91 ? -14.968 -10.161 9.844 1.00 93.44 91 THR A CA 1
ATOM 644 C C . THR A 1 91 ? -14.822 -11.648 9.533 1.00 93.44 91 THR A C 1
ATOM 646 O O . THR A 1 91 ? -14.984 -12.476 10.424 1.00 93.44 91 THR A O 1
ATOM 649 N N . THR A 1 92 ? -14.512 -12.001 8.281 1.00 96.06 92 THR A N 1
ATOM 650 C CA . THR A 1 92 ? -14.454 -13.405 7.825 1.00 96.06 92 THR A CA 1
ATOM 651 C C . THR A 1 92 ? -13.032 -13.941 7.659 1.00 96.06 92 THR A C 1
ATOM 653 O O . THR A 1 92 ? -12.842 -15.152 7.589 1.00 96.06 92 THR A O 1
ATOM 656 N N . GLY A 1 93 ? -12.029 -13.064 7.570 1.00 92.81 93 GLY A N 1
ATOM 657 C CA . GLY A 1 93 ? -10.645 -13.421 7.248 1.00 92.81 93 GLY A CA 1
ATOM 658 C C . GLY A 1 93 ? -10.409 -13.759 5.772 1.00 92.81 93 GLY A C 1
ATOM 659 O O . GLY A 1 93 ? -9.301 -14.148 5.407 1.00 92.81 93 GLY A O 1
ATOM 660 N N . VAL A 1 94 ? -11.425 -13.617 4.915 1.00 95.44 94 VAL A N 1
ATOM 661 C CA . VAL A 1 94 ? -11.319 -13.914 3.482 1.00 95.44 94 VAL A CA 1
ATOM 662 C C . VAL A 1 94 ? -10.525 -12.815 2.777 1.00 95.44 94 VAL A C 1
ATOM 664 O O . VAL A 1 94 ? -10.727 -11.624 3.021 1.00 95.44 94 VAL A O 1
ATOM 667 N N . VAL A 1 95 ? -9.608 -13.220 1.896 1.00 95.31 95 VAL A N 1
ATOM 668 C CA . VAL A 1 95 ? -8.911 -12.310 0.983 1.00 95.31 95 VAL A CA 1
ATOM 669 C C . VAL A 1 95 ? -9.815 -12.064 -0.217 1.00 95.31 95 VAL A C 1
ATOM 671 O O . VAL A 1 95 ? -10.085 -12.984 -0.983 1.00 95.31 95 VAL A O 1
ATOM 674 N N . GLU A 1 96 ? -10.280 -10.833 -0.368 1.00 93.00 96 GLU A N 1
ATOM 675 C CA . GLU A 1 96 ? -11.336 -10.492 -1.328 1.00 93.00 96 GLU A CA 1
ATOM 676 C C . GLU A 1 96 ? -10.767 -9.920 -2.620 1.00 93.00 96 GLU A C 1
ATOM 678 O O . GLU A 1 96 ? -11.261 -10.210 -3.705 1.00 93.00 96 GLU A O 1
ATOM 683 N N . PHE A 1 97 ? -9.643 -9.208 -2.523 1.00 92.50 97 PHE A N 1
ATOM 684 C CA . PHE A 1 97 ? -8.915 -8.726 -3.690 1.00 92.50 97 PHE A CA 1
ATOM 685 C C . PHE A 1 97 ? -7.422 -8.966 -3.525 1.00 92.50 97 PHE A C 1
ATOM 687 O O . PHE A 1 97 ? -6.859 -8.735 -2.453 1.00 92.50 97 PHE A O 1
ATOM 694 N N . VAL A 1 98 ? -6.775 -9.391 -4.609 1.00 92.31 98 VAL A N 1
ATOM 695 C CA . VAL A 1 98 ? -5.318 -9.502 -4.716 1.00 92.31 98 VAL A CA 1
ATOM 696 C C . VAL A 1 98 ? -4.886 -8.867 -6.022 1.00 92.31 98 VAL A C 1
ATOM 698 O O . VAL A 1 98 ? -5.500 -9.113 -7.062 1.00 92.31 98 VAL A O 1
ATOM 701 N N . ARG A 1 99 ? -3.828 -8.060 -5.981 1.00 90.69 99 ARG A N 1
ATOM 702 C CA . ARG A 1 99 ? -3.247 -7.492 -7.193 1.00 90.69 99 ARG A CA 1
ATOM 703 C C . ARG A 1 99 ? -1.776 -7.168 -7.014 1.00 90.69 99 ARG A C 1
ATOM 705 O O . ARG A 1 99 ? -1.406 -6.523 -6.042 1.00 90.69 99 ARG A O 1
ATOM 712 N N . THR A 1 100 ? -0.976 -7.523 -8.009 1.00 90.94 100 THR A N 1
ATOM 713 C CA . THR A 1 100 ? 0.381 -7.001 -8.158 1.00 90.94 100 THR A CA 1
ATOM 714 C C . THR A 1 100 ? 0.323 -5.680 -8.917 1.00 90.94 100 THR A C 1
ATOM 716 O O . THR A 1 100 ? -0.255 -5.596 -10.006 1.00 90.94 100 THR A O 1
ATOM 719 N N . VAL A 1 101 ? 0.909 -4.641 -8.338 1.00 88.12 101 VAL A N 1
ATOM 720 C CA . VAL A 1 101 ? 1.180 -3.371 -9.009 1.00 88.12 101 VAL A CA 1
ATOM 721 C C . VAL A 1 101 ? 2.668 -3.343 -9.326 1.00 88.12 101 VAL A C 1
ATOM 723 O O . VAL A 1 101 ? 3.479 -3.776 -8.519 1.00 88.12 101 VAL A O 1
ATOM 726 N N . GLU A 1 102 ? 3.020 -2.900 -10.529 1.00 85.19 102 GLU A N 1
ATOM 727 C CA . GLU A 1 102 ? 4.411 -2.791 -10.960 1.00 85.19 102 GLU A CA 1
ATOM 728 C C . GLU A 1 102 ? 4.674 -1.364 -11.442 1.00 85.19 102 GLU A C 1
ATOM 730 O O . GLU A 1 102 ? 3.978 -0.851 -12.324 1.00 85.19 102 GLU A O 1
ATOM 735 N N . GLY A 1 103 ? 5.686 -0.720 -10.868 1.00 77.69 103 GLY A N 1
ATOM 736 C CA . GLY A 1 103 ? 6.131 0.620 -11.211 1.00 77.69 103 GLY A CA 1
ATOM 737 C C . GLY A 1 103 ? 7.505 0.606 -11.875 1.00 77.69 103 GLY A C 1
ATOM 738 O O . GLY A 1 103 ? 8.464 0.032 -11.363 1.00 77.69 103 GLY A O 1
ATOM 739 N N . ARG A 1 104 ? 7.638 1.303 -13.009 1.00 76.12 104 ARG A N 1
ATOM 740 C CA . ARG A 1 104 ? 8.937 1.642 -13.612 1.00 76.12 104 ARG A CA 1
ATOM 741 C C . ARG A 1 104 ? 9.088 3.150 -13.627 1.00 76.12 104 ARG A C 1
ATOM 743 O O . ARG A 1 104 ? 8.211 3.859 -14.114 1.00 76.12 104 ARG A O 1
ATOM 750 N N . SER A 1 105 ? 10.210 3.649 -13.128 1.00 71.19 105 SER A N 1
ATOM 751 C CA . SER A 1 105 ? 10.548 5.067 -13.223 1.00 71.19 105 SER A CA 1
ATOM 752 C C . SER A 1 105 ? 11.932 5.242 -13.830 1.00 71.19 105 SER A C 1
ATOM 754 O O . SER A 1 105 ? 12.895 4.588 -13.433 1.00 71.19 105 SER A O 1
ATOM 756 N N . GLY A 1 106 ? 12.017 6.123 -14.821 1.00 64.31 106 GLY A N 1
ATOM 757 C CA . GLY A 1 106 ? 13.256 6.472 -15.498 1.00 64.31 106 GLY A CA 1
ATOM 758 C C . GLY A 1 106 ? 13.696 7.890 -15.151 1.00 64.31 106 GLY A C 1
ATOM 759 O O . GLY A 1 106 ? 12.872 8.794 -15.003 1.00 64.31 106 GLY A O 1
ATOM 760 N N . GLY A 1 107 ? 15.004 8.096 -15.054 1.00 60.03 107 GLY A N 1
ATOM 761 C CA . GLY A 1 107 ? 15.649 9.403 -15.056 1.00 60.03 107 GLY A CA 1
ATOM 762 C C . GLY A 1 107 ? 16.693 9.471 -16.167 1.00 60.03 107 GLY A C 1
ATOM 763 O O . GLY A 1 107 ? 17.410 8.503 -16.415 1.00 60.03 107 GLY A O 1
ATOM 764 N N . SER A 1 108 ? 16.789 10.615 -16.839 1.00 57.28 108 SER A N 1
ATOM 765 C CA . SER A 1 108 ? 17.857 10.908 -17.799 1.00 57.28 108 SER A CA 1
ATOM 766 C C . SER A 1 108 ? 18.712 12.054 -17.272 1.00 57.28 108 SER A C 1
ATOM 768 O O . SER A 1 108 ? 18.180 13.120 -16.966 1.00 57.28 108 SER A O 1
ATOM 770 N N . GLY A 1 109 ? 20.023 11.844 -17.179 1.00 57.00 109 GLY A N 1
ATOM 771 C CA . GLY A 1 109 ? 21.002 12.857 -16.794 1.00 57.00 109 GLY A CA 1
ATOM 772 C C . GLY A 1 109 ? 22.039 13.078 -17.892 1.00 57.00 109 GLY A C 1
ATOM 773 O O . GLY A 1 109 ? 22.391 12.154 -18.627 1.00 57.00 109 GLY A O 1
ATOM 774 N N . VAL A 1 110 ? 22.552 14.302 -17.992 1.00 55.41 110 VAL A N 1
ATOM 775 C CA . VAL A 1 110 ? 23.704 14.636 -18.839 1.00 55.41 110 VAL A CA 1
ATOM 776 C C . VAL A 1 110 ? 24.898 14.864 -17.923 1.00 55.41 110 VAL A C 1
ATOM 778 O O . VAL A 1 110 ? 24.813 15.637 -16.973 1.00 55.41 110 VAL A O 1
ATOM 781 N N . SER A 1 111 ? 26.003 14.177 -18.195 1.00 57.28 111 SER A N 1
ATOM 782 C CA . SER A 1 111 ? 27.289 14.436 -17.548 1.00 57.28 111 SER A CA 1
ATOM 783 C C . SER A 1 111 ? 28.211 15.168 -18.512 1.00 57.28 111 SER A C 1
ATOM 785 O O . SER A 1 111 ? 28.396 14.728 -19.648 1.00 57.28 111 SER A O 1
ATOM 787 N N . VAL A 1 112 ? 28.776 16.281 -18.045 1.00 53.91 112 VAL A N 1
ATOM 788 C CA . VAL A 1 112 ? 29.823 17.029 -18.744 1.00 53.91 112 VAL A CA 1
ATOM 789 C C . VAL A 1 112 ? 31.068 16.992 -17.866 1.00 53.91 112 VAL A C 1
ATOM 791 O O . VAL A 1 112 ? 31.032 17.410 -16.709 1.00 53.91 112 VAL A O 1
ATOM 794 N N . GLY A 1 113 ? 32.156 16.444 -18.397 1.00 60.34 113 GLY A N 1
ATOM 795 C CA . GLY A 1 113 ? 33.454 16.397 -17.731 1.00 60.34 113 GLY A CA 1
ATOM 796 C C . GLY A 1 113 ? 34.506 17.134 -18.546 1.00 60.34 113 GLY A C 1
ATOM 797 O O . GLY A 1 113 ? 34.547 16.983 -19.768 1.00 60.34 113 GLY A O 1
ATOM 798 N N . TYR A 1 114 ? 35.363 17.893 -17.870 1.00 53.75 114 TYR A N 1
ATOM 799 C CA . TYR A 1 114 ? 36.547 18.518 -18.454 1.00 53.75 114 TYR A CA 1
ATOM 800 C C . TYR A 1 114 ? 37.796 17.934 -17.797 1.00 53.75 114 TYR A C 1
ATOM 802 O O . TYR A 1 114 ? 37.886 17.892 -16.569 1.00 53.75 114 TYR A O 1
ATOM 810 N N . SER A 1 115 ? 38.739 17.459 -18.606 1.00 57.38 115 SER A N 1
ATOM 811 C CA . SER A 1 115 ? 40.037 16.982 -18.136 1.00 57.38 115 SER A CA 1
ATOM 812 C C . SER A 1 115 ? 41.147 17.711 -18.881 1.00 57.38 115 SER A C 1
ATOM 814 O O . SER A 1 115 ? 41.401 17.425 -20.053 1.00 57.38 115 SER A O 1
ATOM 816 N N . GLU A 1 116 ? 41.828 18.613 -18.183 1.00 44.31 116 GLU A N 1
ATOM 817 C CA . GLU A 1 116 ? 43.093 19.204 -18.613 1.00 44.31 116 GLU A CA 1
ATOM 818 C C . GLU A 1 116 ? 44.103 19.087 -17.461 1.00 44.31 116 GLU A C 1
ATOM 820 O O . GLU A 1 116 ? 43.714 18.909 -16.303 1.00 44.31 116 GLU A O 1
ATOM 825 N N . ALA A 1 117 ? 45.396 19.059 -17.792 1.00 49.53 117 ALA A N 1
ATOM 826 C CA . ALA A 1 117 ? 46.480 18.657 -16.896 1.00 49.53 117 ALA A CA 1
ATOM 827 C C . ALA A 1 117 ? 46.339 19.246 -15.472 1.00 49.53 117 ALA A C 1
ATOM 829 O O . ALA A 1 117 ? 46.461 20.450 -15.267 1.00 49.53 117 ALA A O 1
ATOM 830 N N . ASN A 1 118 ? 46.120 18.351 -14.499 1.00 41.72 118 ASN A N 1
ATOM 831 C CA . ASN A 1 118 ? 46.037 18.568 -13.046 1.00 41.72 118 ASN A CA 1
ATOM 832 C C . ASN A 1 118 ? 44.742 19.153 -12.442 1.00 41.72 118 ASN A C 1
ATOM 834 O O . ASN A 1 118 ? 44.719 19.377 -11.232 1.00 41.72 118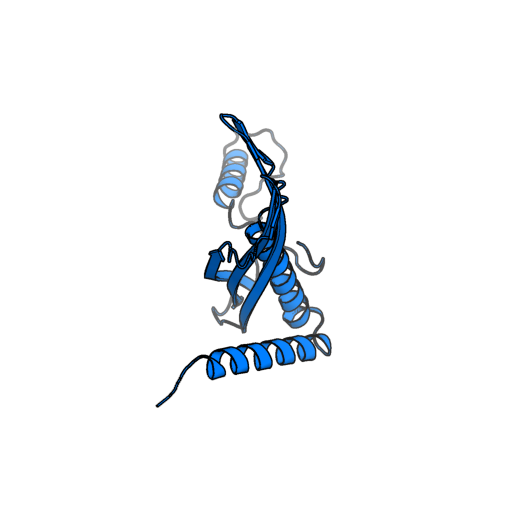 ASN A O 1
ATOM 838 N N . PHE A 1 119 ? 43.640 19.310 -13.188 1.00 41.91 119 PHE A N 1
ATOM 839 C CA . PHE A 1 119 ? 42.338 19.640 -12.580 1.00 41.91 119 PHE A CA 1
ATOM 840 C C . PHE A 1 119 ? 41.175 18.942 -13.302 1.00 41.91 119 PHE A C 1
ATOM 842 O O . PHE A 1 119 ? 40.875 19.234 -14.457 1.00 41.91 119 PHE A O 1
ATOM 849 N N . GLY A 1 120 ? 40.521 17.993 -12.623 1.00 45.06 120 GLY A N 1
ATOM 850 C CA . GLY A 1 120 ? 39.339 17.287 -13.126 1.00 45.06 120 GLY A CA 1
ATOM 851 C C . GLY A 1 120 ? 38.107 17.637 -12.298 1.00 45.06 120 GLY A C 1
ATOM 852 O O . GLY A 1 120 ? 38.010 17.228 -11.144 1.00 45.06 120 GLY A O 1
ATOM 853 N N . GLY A 1 121 ? 37.168 18.381 -12.883 1.00 49.59 121 GLY A N 1
ATOM 854 C CA . GLY A 1 121 ? 35.869 18.692 -12.282 1.00 49.59 121 GLY A CA 1
ATOM 855 C C . GLY A 1 121 ? 34.743 18.031 -13.073 1.00 49.59 121 GLY A C 1
ATOM 856 O O . GLY A 1 121 ? 34.585 18.297 -14.264 1.00 49.59 121 GLY A O 1
ATOM 857 N N . ALA A 1 122 ? 33.962 17.167 -12.424 1.00 52.31 122 ALA A N 1
ATOM 858 C CA . ALA A 1 122 ? 32.749 16.587 -12.996 1.00 52.31 122 ALA A CA 1
ATOM 859 C C . ALA A 1 122 ? 31.526 17.281 -12.384 1.00 52.31 122 ALA A C 1
ATOM 861 O O . ALA A 1 122 ? 31.290 17.161 -11.183 1.00 52.31 122 ALA A O 1
ATOM 862 N N . LEU A 1 123 ? 30.746 17.998 -13.199 1.00 46.84 123 LEU A N 1
ATOM 863 C CA . LEU A 1 123 ? 29.467 18.557 -12.765 1.00 46.84 123 LEU A CA 1
ATOM 864 C C . LEU A 1 123 ? 28.362 17.548 -13.097 1.00 46.84 123 LEU A C 1
ATOM 866 O O . LEU A 1 123 ? 28.071 17.286 -14.266 1.00 46.84 123 LEU A O 1
ATOM 870 N N . ALA A 1 124 ? 27.774 16.951 -12.062 1.00 53.62 124 ALA A N 1
ATOM 871 C CA . ALA A 1 124 ? 26.624 16.065 -12.177 1.00 53.62 124 ALA A CA 1
ATOM 872 C C . ALA A 1 124 ? 25.408 16.744 -11.541 1.00 53.62 124 ALA A C 1
ATOM 874 O O . ALA A 1 124 ? 25.385 16.981 -10.337 1.00 53.62 124 ALA A O 1
ATOM 875 N N . THR A 1 125 ? 24.396 17.050 -12.350 1.00 46.59 125 THR A N 1
ATOM 876 C CA . THR A 1 125 ? 23.100 17.524 -11.855 1.00 46.59 125 THR A CA 1
ATOM 877 C C . THR A 1 125 ? 22.175 16.319 -11.728 1.00 46.59 125 THR A C 1
ATOM 879 O O . THR A 1 125 ? 21.718 15.778 -12.734 1.00 46.59 125 THR A O 1
ATOM 882 N N . GLU A 1 126 ? 21.910 15.877 -10.500 1.00 48.69 126 GLU A N 1
ATOM 883 C CA . GLU A 1 126 ? 20.969 14.793 -10.205 1.00 48.69 126 GLU A CA 1
ATOM 884 C C . GLU A 1 126 ? 19.722 15.377 -9.530 1.00 48.69 126 GLU A C 1
ATOM 886 O O . GLU A 1 126 ? 19.815 16.100 -8.542 1.00 48.69 126 GLU A O 1
ATOM 891 N N . SER A 1 127 ? 18.541 15.109 -10.089 1.00 49.31 127 SER A N 1
ATOM 892 C CA . SER A 1 127 ? 17.260 15.566 -9.540 1.00 49.31 127 SER A CA 1
ATOM 893 C C . SER A 1 127 ? 16.429 14.354 -9.129 1.00 49.31 127 SER A C 1
ATOM 895 O O . SER A 1 127 ? 16.242 13.465 -9.950 1.00 49.31 127 SER A O 1
ATOM 897 N N . ASN A 1 128 ? 15.952 14.339 -7.873 1.00 52.88 128 ASN A N 1
ATOM 898 C CA . ASN A 1 128 ? 15.057 13.355 -7.231 1.00 52.88 128 ASN A CA 1
ATOM 899 C C . ASN A 1 128 ? 15.217 11.893 -7.697 1.00 52.88 128 ASN A C 1
ATOM 901 O O . ASN A 1 128 ? 14.765 11.535 -8.786 1.00 52.88 128 ASN A O 1
ATOM 905 N N . THR A 1 129 ? 15.769 11.038 -6.828 1.00 63.66 129 THR A N 1
ATOM 906 C CA . THR A 1 129 ? 16.065 9.629 -7.132 1.00 63.66 129 THR A CA 1
ATOM 907 C C . THR A 1 129 ? 14.859 8.925 -7.783 1.00 63.66 129 THR A C 1
ATOM 909 O O . THR A 1 129 ? 13.745 8.998 -7.251 1.00 63.66 129 THR A O 1
ATOM 912 N N . PRO A 1 130 ? 15.033 8.251 -8.940 1.00 69.69 130 PRO A N 1
ATOM 913 C CA . PRO A 1 130 ? 13.945 7.563 -9.644 1.00 69.69 130 PRO A CA 1
ATOM 914 C C . PRO A 1 130 ? 13.125 6.654 -8.722 1.00 69.69 130 PRO A C 1
ATOM 916 O O . PRO A 1 130 ? 11.900 6.705 -8.726 1.00 69.69 130 PRO A O 1
ATOM 919 N N . VAL A 1 131 ? 13.796 5.959 -7.802 1.00 73.31 131 VAL A N 1
ATOM 920 C CA . VAL A 1 131 ? 13.183 5.113 -6.768 1.00 73.31 131 VAL A CA 1
ATOM 921 C C . VAL A 1 131 ? 12.037 5.804 -6.014 1.00 73.31 131 VAL A C 1
ATOM 923 O O . VAL A 1 131 ? 10.951 5.241 -5.906 1.00 73.31 131 VAL A O 1
ATOM 926 N N . GLY A 1 132 ? 12.229 7.037 -5.530 1.00 72.31 132 GLY A N 1
ATOM 927 C CA . GLY A 1 132 ? 11.185 7.745 -4.779 1.00 72.31 132 GLY A CA 1
ATOM 928 C C . GLY A 1 132 ? 9.961 8.090 -5.635 1.00 72.31 132 GLY A C 1
ATOM 929 O O . GLY A 1 132 ? 8.829 8.067 -5.147 1.00 72.31 132 GLY A O 1
ATOM 930 N N . LYS A 1 133 ? 10.174 8.365 -6.930 1.00 77.44 133 LYS A N 1
ATOM 931 C CA . LYS A 1 133 ? 9.083 8.579 -7.892 1.00 77.44 133 LYS A CA 1
ATOM 932 C C . LYS A 1 133 ? 8.328 7.281 -8.170 1.00 77.44 133 LYS A C 1
ATOM 934 O O . LYS A 1 133 ? 7.102 7.330 -8.194 1.00 77.44 133 LYS A O 1
ATOM 939 N N . ALA A 1 134 ? 9.033 6.155 -8.329 1.00 79.00 134 ALA A N 1
ATOM 940 C CA . ALA A 1 134 ? 8.410 4.841 -8.505 1.00 79.00 134 ALA A CA 1
ATOM 941 C C . ALA A 1 134 ? 7.494 4.500 -7.327 1.00 79.00 134 ALA A C 1
ATOM 943 O O . ALA A 1 134 ? 6.309 4.283 -7.545 1.00 79.00 134 ALA A O 1
ATOM 944 N N . ILE A 1 135 ? 8.002 4.579 -6.090 1.00 82.44 135 ILE A N 1
ATOM 945 C CA . ILE A 1 135 ? 7.220 4.277 -4.878 1.00 82.44 135 ILE A CA 1
ATOM 946 C C . ILE A 1 135 ? 5.942 5.119 -4.827 1.00 82.44 135 ILE A C 1
ATOM 948 O O . ILE A 1 135 ? 4.850 4.599 -4.612 1.00 82.44 135 ILE A O 1
ATOM 952 N N . ARG A 1 136 ? 6.054 6.438 -5.035 1.00 83.00 136 ARG A N 1
ATOM 953 C CA . ARG A 1 136 ? 4.885 7.324 -4.968 1.00 83.00 136 ARG A CA 1
ATOM 954 C C . ARG A 1 136 ? 3.876 7.030 -6.078 1.00 83.00 136 ARG A C 1
ATOM 956 O O . ARG A 1 136 ? 2.682 7.041 -5.796 1.00 83.00 136 ARG A O 1
ATOM 963 N N . ALA A 1 137 ? 4.337 6.809 -7.307 1.00 83.69 137 ALA A N 1
ATOM 964 C CA . ALA A 1 137 ? 3.463 6.475 -8.428 1.00 83.69 137 ALA A CA 1
ATOM 965 C C . ALA A 1 137 ? 2.743 5.140 -8.194 1.00 83.69 137 ALA A C 1
ATOM 967 O O . ALA A 1 137 ? 1.550 5.030 -8.451 1.00 83.69 137 ALA A O 1
ATOM 968 N N . GLU A 1 138 ? 3.447 4.163 -7.633 1.00 86.50 138 GLU A N 1
ATOM 969 C CA . GLU A 1 138 ? 2.900 2.840 -7.358 1.00 86.50 138 GLU A CA 1
ATOM 970 C C . GLU A 1 138 ? 1.839 2.860 -6.260 1.00 86.50 138 GLU A C 1
ATOM 972 O O . GLU A 1 138 ? 0.782 2.257 -6.417 1.00 86.50 138 GLU A O 1
ATOM 977 N N . VAL A 1 139 ? 2.057 3.630 -5.188 1.00 87.62 139 VAL A N 1
ATOM 978 C CA . VAL A 1 139 ? 1.034 3.837 -4.151 1.00 87.62 139 VAL A CA 1
ATOM 979 C C . VAL A 1 139 ? -0.209 4.527 -4.722 1.00 87.62 139 VAL A C 1
ATOM 981 O O . VAL A 1 139 ? -1.317 4.211 -4.300 1.00 87.62 139 VAL A O 1
ATOM 984 N N . ILE A 1 140 ? -0.053 5.450 -5.676 1.00 88.44 140 ILE A N 1
ATOM 985 C CA . ILE A 1 140 ? -1.193 6.102 -6.341 1.00 88.44 140 ILE A CA 1
ATOM 986 C C . ILE A 1 140 ? -1.971 5.083 -7.185 1.00 88.44 140 ILE A C 1
ATOM 988 O O . ILE A 1 140 ? -3.167 4.919 -6.960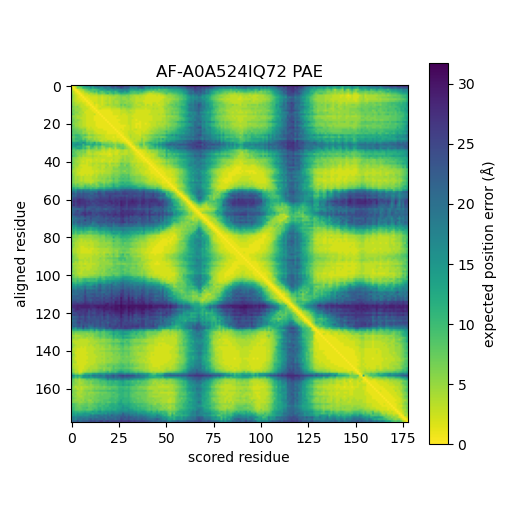 1.00 88.44 140 ILE A O 1
ATOM 992 N N . GLU A 1 141 ? -1.288 4.337 -8.059 1.00 89.44 141 GLU A N 1
ATOM 993 C CA . GLU A 1 141 ? -1.899 3.293 -8.903 1.00 89.44 141 GLU A CA 1
ATOM 994 C C . GLU A 1 141 ? -2.607 2.221 -8.055 1.00 89.44 141 GLU A C 1
ATOM 996 O O . GLU A 1 141 ? -3.712 1.786 -8.385 1.00 89.44 141 GLU A O 1
ATOM 1001 N N . ALA A 1 142 ? -2.005 1.836 -6.926 1.00 90.19 142 ALA A N 1
ATOM 1002 C CA . ALA A 1 142 ? -2.607 0.949 -5.938 1.00 90.19 142 ALA A CA 1
ATOM 1003 C C . ALA A 1 142 ? -3.916 1.517 -5.374 1.00 90.19 142 ALA A C 1
ATOM 1005 O O . ALA A 1 142 ? -4.924 0.815 -5.319 1.00 90.19 142 ALA A O 1
ATOM 1006 N N . THR A 1 143 ? -3.922 2.785 -4.950 1.00 90.50 143 THR A N 1
ATOM 1007 C CA . THR A 1 143 ? -5.127 3.401 -4.380 1.00 90.50 143 THR A CA 1
ATOM 1008 C C . THR A 1 143 ? -6.226 3.622 -5.414 1.00 90.50 143 THR A C 1
ATOM 1010 O O . THR A 1 143 ? -7.394 3.427 -5.081 1.00 90.50 143 THR A O 1
ATOM 1013 N N . ASP A 1 144 ? -5.870 3.962 -6.653 1.00 89.94 144 ASP A N 1
ATOM 1014 C CA . ASP A 1 144 ? -6.829 4.167 -7.744 1.00 89.94 144 ASP A CA 1
ATOM 1015 C C . ASP A 1 144 ? -7.503 2.847 -8.133 1.00 89.94 144 ASP A C 1
ATOM 1017 O O . ASP A 1 144 ? -8.724 2.789 -8.290 1.00 89.94 144 ASP A O 1
ATOM 1021 N N . TYR A 1 145 ? -6.732 1.756 -8.160 1.00 91.19 145 TYR A N 1
ATOM 1022 C CA . TYR A 1 145 ? -7.283 0.416 -8.331 1.00 91.19 145 TYR A CA 1
ATOM 1023 C C . TYR A 1 145 ? -8.284 0.056 -7.244 1.00 91.19 145 TYR A C 1
ATOM 1025 O O . TYR A 1 145 ? -9.375 -0.424 -7.542 1.00 91.19 145 TYR A O 1
ATOM 1033 N N . LEU A 1 146 ? -7.907 0.275 -5.983 1.00 91.81 146 LEU A N 1
ATOM 1034 C CA . LEU A 1 146 ? -8.775 -0.052 -4.862 1.00 91.81 146 LEU A CA 1
ATOM 1035 C C . LEU A 1 146 ? -10.062 0.769 -4.917 1.00 91.81 146 LEU A C 1
ATOM 1037 O O . LEU A 1 146 ? -11.134 0.222 -4.690 1.00 91.81 146 LEU A O 1
ATOM 1041 N N . ALA A 1 147 ? -9.982 2.055 -5.266 1.00 90.88 147 ALA A N 1
ATOM 1042 C CA . ALA A 1 147 ? -11.172 2.883 -5.450 1.00 90.88 147 ALA A CA 1
ATOM 1043 C C . ALA A 1 147 ? -12.059 2.370 -6.592 1.00 90.88 147 ALA A C 1
ATOM 1045 O O . ALA A 1 147 ? -13.277 2.337 -6.447 1.00 90.88 147 ALA A O 1
ATOM 1046 N N . CYS A 1 148 ? -11.463 1.926 -7.697 1.00 90.50 148 CYS A N 1
ATOM 1047 C CA . CYS A 1 148 ? -12.204 1.331 -8.800 1.00 90.50 148 CYS A CA 1
ATOM 1048 C C . CYS A 1 148 ? -12.929 0.041 -8.376 1.00 90.50 148 CYS A C 1
ATOM 1050 O O . CYS A 1 148 ? -14.141 -0.052 -8.527 1.00 90.50 148 CYS A O 1
ATOM 1052 N N . VAL A 1 149 ? -12.220 -0.918 -7.769 1.00 91.38 14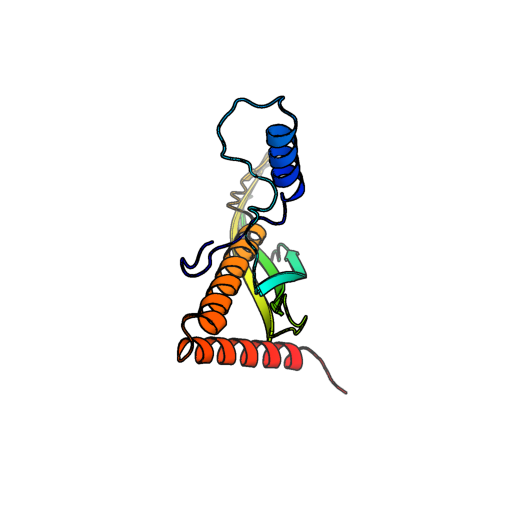9 VAL A N 1
ATOM 1053 C CA . VAL A 1 149 ? -12.788 -2.240 -7.449 1.00 91.38 149 VAL A CA 1
ATOM 1054 C C . VAL A 1 149 ? -13.713 -2.243 -6.225 1.00 91.38 149 VAL A C 1
ATOM 1056 O O . VAL A 1 149 ? -14.565 -3.116 -6.121 1.00 91.38 149 VAL A O 1
ATOM 1059 N N . MET A 1 150 ? -13.546 -1.302 -5.287 1.00 89.69 150 MET A N 1
ATOM 1060 C CA . MET A 1 150 ? -14.297 -1.287 -4.020 1.00 89.69 150 MET A CA 1
ATOM 1061 C C . MET A 1 150 ? -15.357 -0.186 -3.917 1.00 89.69 150 MET A C 1
ATOM 1063 O O . MET A 1 150 ? -16.107 -0.182 -2.942 1.00 89.69 150 MET A O 1
ATOM 1067 N N . TYR A 1 151 ? -15.361 0.803 -4.816 1.00 88.94 151 TYR A N 1
ATOM 1068 C CA . TYR A 1 151 ? -16.264 1.952 -4.702 1.00 88.94 151 TYR A CA 1
ATOM 1069 C C . TYR A 1 151 ? -16.945 2.322 -6.013 1.00 88.94 151 TYR A C 1
ATOM 1071 O O . TYR A 1 151 ? -18.166 2.421 -6.038 1.00 88.94 151 TYR A O 1
ATOM 1079 N N . TYR A 1 152 ? -16.171 2.581 -7.069 1.00 85.12 152 TYR A N 1
ATOM 1080 C CA . TYR A 1 152 ? -16.759 3.040 -8.328 1.00 85.12 152 TYR A CA 1
ATOM 1081 C C . TYR A 1 152 ? -17.456 1.905 -9.080 1.00 85.12 152 TYR A C 1
ATOM 1083 O O . TYR A 1 152 ? -18.517 2.153 -9.641 1.00 85.12 152 TYR A O 1
ATOM 1091 N N . GLU A 1 153 ? -16.886 0.693 -9.042 1.00 75.31 153 GLU A N 1
ATOM 1092 C CA . GLU A 1 153 ? -17.323 -0.469 -9.829 1.00 75.31 153 GLU A CA 1
ATOM 1093 C C . GLU A 1 153 ? -17.371 -0.126 -11.357 1.00 75.31 153 GLU A C 1
ATOM 1095 O O . GLU A 1 153 ? -17.058 0.994 -11.760 1.00 75.31 153 GLU A O 1
ATOM 1100 N N . ASP A 1 154 ? -17.625 -1.083 -12.258 1.00 69.69 154 ASP A N 1
ATOM 1101 C CA . ASP A 1 154 ? -17.714 -0.862 -13.729 1.00 69.69 154 ASP A CA 1
ATOM 1102 C C . ASP A 1 154 ? -16.420 -0.457 -14.508 1.00 69.69 154 ASP A C 1
ATOM 1104 O O . ASP A 1 154 ? -15.322 -0.933 -14.204 1.00 69.69 154 ASP A O 1
ATOM 1108 N N . GLU A 1 155 ? -16.570 0.328 -15.602 1.00 74.94 155 GLU A N 1
ATOM 1109 C CA . GLU A 1 155 ? -15.684 0.521 -16.784 1.00 74.94 155 GLU A CA 1
ATOM 1110 C C . GLU A 1 155 ? -14.190 0.738 -16.480 1.00 74.94 155 GLU A C 1
ATOM 1112 O O . GLU A 1 155 ? -13.326 0.419 -17.302 1.00 74.94 155 GLU A O 1
ATOM 1117 N N . CYS A 1 156 ? -13.847 1.247 -15.296 1.00 84.50 156 CYS A N 1
ATOM 1118 C CA . CYS A 1 156 ? -12.454 1.416 -14.886 1.00 84.50 156 CYS A CA 1
ATOM 1119 C C . CYS A 1 156 ? -11.723 0.070 -14.702 1.00 84.50 156 CYS A C 1
ATOM 1121 O O . CYS A 1 156 ? -10.501 0.001 -14.871 1.00 84.50 156 CYS A O 1
ATOM 1123 N N . MET A 1 157 ? -12.447 -1.017 -14.405 1.00 89.06 157 MET A N 1
ATOM 1124 C CA . MET A 1 157 ? -11.859 -2.346 -14.217 1.00 89.06 157 MET A CA 1
ATOM 1125 C C . MET A 1 157 ? -11.331 -2.948 -15.520 1.00 89.06 157 MET A C 1
ATOM 1127 O O . MET A 1 157 ? -10.367 -3.715 -15.479 1.00 89.06 157 MET A O 1
ATOM 1131 N N . ASP A 1 158 ? -11.877 -2.566 -16.678 1.00 88.50 158 ASP A N 1
ATOM 1132 C CA . ASP A 1 158 ? -11.423 -3.076 -17.976 1.00 88.50 158 ASP A CA 1
ATOM 1133 C C . ASP A 1 158 ? -9.978 -2.669 -18.292 1.00 88.50 158 ASP A C 1
ATOM 1135 O O . ASP A 1 158 ? -9.193 -3.488 -18.792 1.00 88.50 158 ASP A O 1
ATOM 1139 N N . ASP A 1 159 ? -9.583 -1.441 -17.934 1.00 87.38 159 ASP A N 1
ATOM 1140 C CA . ASP A 1 159 ? -8.189 -0.994 -18.038 1.00 87.38 159 ASP A CA 1
ATOM 1141 C C . ASP A 1 159 ? -7.280 -1.844 -17.145 1.00 87.38 159 ASP A C 1
ATOM 1143 O O . ASP A 1 159 ? -6.241 -2.347 -17.585 1.00 87.38 159 ASP A O 1
ATOM 1147 N N . TYR A 1 160 ? -7.703 -2.089 -15.905 1.00 89.44 160 TYR A N 1
ATOM 1148 C CA . TYR A 1 160 ? -6.928 -2.871 -14.949 1.00 89.44 160 TYR A CA 1
ATOM 1149 C C . TYR A 1 160 ? -6.812 -4.349 -15.332 1.00 89.44 160 TYR A C 1
ATOM 1151 O O . TYR A 1 160 ? -5.722 -4.920 -15.220 1.00 89.44 160 TYR A O 1
ATOM 1159 N N . TYR A 1 161 ? -7.861 -4.955 -15.889 1.00 88.38 161 TYR A N 1
ATOM 1160 C CA . TYR A 1 161 ? -7.776 -6.286 -16.491 1.00 88.38 161 TYR A CA 1
ATOM 1161 C C . TYR A 1 161 ? -6.866 -6.298 -17.723 1.00 88.38 161 TYR A C 1
ATOM 1163 O O . TYR A 1 161 ? -6.138 -7.265 -17.958 1.00 88.38 161 TYR A O 1
ATOM 1171 N N . GLY A 1 162 ? -6.870 -5.230 -18.524 1.00 88.94 162 GLY A N 1
ATOM 1172 C CA . GLY A 1 162 ? -5.922 -5.042 -19.622 1.00 88.94 162 GLY A CA 1
ATOM 1173 C C . GLY A 1 162 ? -4.469 -4.984 -19.140 1.00 88.94 162 GLY A C 1
ATOM 1174 O O . GLY A 1 162 ? -3.605 -5.666 -19.696 1.00 88.94 162 GLY A O 1
ATOM 1175 N N . LYS A 1 163 ? -4.193 -4.205 -18.090 1.00 88.19 163 LYS A N 1
ATOM 1176 C CA . LYS A 1 163 ? -2.873 -4.100 -17.449 1.00 88.19 163 LYS A CA 1
ATOM 1177 C C . LYS A 1 163 ? -2.410 -5.445 -16.884 1.00 88.19 163 LYS A C 1
ATOM 1179 O O . LYS A 1 163 ? -1.299 -5.869 -17.192 1.00 88.19 163 LYS A O 1
ATOM 1184 N N . GLU A 1 164 ? -3.266 -6.154 -16.148 1.00 88.50 164 GLU A N 1
ATOM 1185 C CA . GLU A 1 164 ? -2.930 -7.463 -15.567 1.00 88.50 164 GLU A CA 1
ATOM 1186 C C . GLU A 1 164 ? -2.665 -8.526 -16.643 1.00 88.50 164 GLU A C 1
ATOM 1188 O O . GLU A 1 164 ? -1.717 -9.303 -16.527 1.00 88.50 164 GLU A O 1
ATOM 1193 N N . ARG A 1 165 ? -3.442 -8.539 -17.737 1.00 89.00 165 ARG A N 1
ATOM 1194 C CA . ARG A 1 165 ? -3.189 -9.440 -18.876 1.00 89.00 165 ARG A CA 1
ATOM 1195 C C . ARG A 1 165 ? -1.820 -9.196 -19.506 1.00 89.00 165 ARG A C 1
ATOM 1197 O O . ARG A 1 165 ? -1.087 -10.156 -19.733 1.00 89.00 165 ARG A O 1
ATOM 1204 N N . ARG A 1 166 ? -1.460 -7.931 -19.753 1.00 88.06 166 ARG A N 1
ATOM 1205 C CA . ARG A 1 166 ? -0.141 -7.567 -20.302 1.00 88.06 166 ARG A CA 1
ATOM 1206 C C . ARG A 1 166 ? 0.986 -7.968 -19.358 1.00 88.06 166 ARG A C 1
ATOM 1208 O O . ARG A 1 166 ? 1.952 -8.569 -19.806 1.00 88.06 166 ARG A O 1
ATOM 1215 N N . ARG A 1 167 ? 0.837 -7.690 -18.060 1.00 86.38 167 ARG A N 1
ATOM 1216 C CA . ARG A 1 167 ? 1.809 -8.074 -17.029 1.00 86.38 167 ARG A CA 1
ATOM 1217 C C . ARG A 1 167 ? 2.052 -9.582 -17.038 1.00 86.38 167 ARG A C 1
ATOM 1219 O O . ARG A 1 167 ? 3.182 -10.015 -17.211 1.00 86.38 167 ARG A O 1
ATOM 1226 N N . ARG A 1 168 ? 0.981 -10.379 -16.958 1.00 87.19 168 ARG A N 1
ATOM 1227 C CA . ARG A 1 168 ? 1.062 -11.847 -16.996 1.00 87.19 168 ARG A CA 1
ATOM 1228 C C . ARG A 1 168 ? 1.671 -12.379 -18.290 1.00 87.19 168 ARG A C 1
ATOM 1230 O O . ARG A 1 168 ? 2.421 -13.343 -18.212 1.00 87.19 168 ARG A O 1
ATOM 1237 N N . SER A 1 169 ? 1.344 -11.790 -19.444 1.00 86.19 169 SER A N 1
ATOM 1238 C CA . SER A 1 169 ? 1.980 -12.142 -20.724 1.00 86.19 169 SER A CA 1
ATOM 1239 C C . SER A 1 169 ? 3.480 -11.906 -20.640 1.00 86.19 169 SER A C 1
ATOM 1241 O O . SER A 1 169 ? 4.241 -12.855 -20.730 1.00 86.19 169 SER A O 1
ATOM 1243 N N . ASN A 1 170 ? 3.893 -10.678 -20.318 1.00 85.25 170 ASN A N 1
ATOM 1244 C CA . ASN A 1 170 ? 5.302 -10.304 -20.247 1.00 85.25 170 ASN A CA 1
ATOM 1245 C C . ASN A 1 170 ? 6.090 -11.163 -19.245 1.00 85.25 170 ASN A C 1
ATOM 1247 O O . ASN A 1 170 ? 7.233 -11.515 -19.512 1.00 85.25 170 ASN A O 1
ATOM 1251 N N . SER A 1 171 ? 5.499 -11.503 -18.093 1.00 83.50 171 SER A N 1
ATOM 1252 C CA . SER A 1 171 ? 6.138 -12.384 -17.109 1.00 83.50 171 SER A CA 1
ATOM 1253 C C . SER A 1 171 ? 6.272 -13.823 -17.607 1.00 83.50 171 SER A C 1
ATOM 1255 O O . SER A 1 171 ? 7.262 -14.470 -17.289 1.00 83.50 171 SER A O 1
ATOM 1257 N N . LYS A 1 172 ? 5.294 -14.334 -18.366 1.00 85.12 172 LYS A N 1
ATOM 1258 C CA . LYS A 1 172 ? 5.367 -15.673 -18.969 1.00 85.12 172 LYS A CA 1
ATOM 1259 C C . LYS A 1 172 ? 6.372 -15.720 -20.113 1.00 85.12 172 LYS A C 1
ATOM 1261 O O . LYS A 1 172 ? 7.152 -16.656 -20.173 1.00 85.12 172 LYS A O 1
ATOM 1266 N N . ASP A 1 173 ? 6.383 -14.693 -20.957 1.00 84.31 173 ASP A N 1
ATOM 1267 C CA . ASP A 1 173 ? 7.290 -14.570 -22.103 1.00 84.31 173 ASP A CA 1
ATOM 1268 C C . ASP A 1 173 ? 8.764 -14.438 -21.666 1.00 84.31 173 ASP A C 1
ATOM 1270 O O . ASP A 1 173 ? 9.673 -14.651 -22.460 1.00 84.31 173 ASP A O 1
ATOM 1274 N N . ALA A 1 174 ? 9.013 -14.079 -20.402 1.00 79.94 174 ALA A N 1
ATOM 1275 C CA . ALA A 1 174 ? 10.350 -13.953 -19.826 1.00 79.94 174 ALA A CA 1
ATOM 1276 C C . ALA A 1 174 ? 10.938 -15.275 -19.292 1.00 79.94 174 ALA A C 1
ATOM 1278 O O . ALA A 1 174 ? 12.064 -15.268 -18.793 1.00 79.94 174 ALA A O 1
ATOM 1279 N N . ILE A 1 175 ? 10.191 -16.381 -19.341 1.00 75.19 175 ILE A N 1
ATOM 1280 C CA . ILE A 1 175 ? 10.607 -17.680 -18.804 1.00 75.19 175 ILE A CA 1
ATOM 1281 C C . ILE A 1 175 ? 10.625 -18.692 -19.953 1.00 75.19 175 ILE A C 1
ATOM 1283 O O . ILE A 1 175 ? 9.590 -18.926 -20.572 1.00 75.19 175 ILE A O 1
ATOM 1287 N N . ASP A 1 176 ? 11.771 -19.329 -20.199 1.00 72.88 176 ASP A N 1
ATOM 1288 C CA . ASP A 1 176 ? 11.824 -20.536 -21.031 1.00 72.88 176 ASP A CA 1
ATOM 1289 C C . ASP A 1 176 ? 11.259 -21.711 -20.221 1.00 72.88 176 ASP A C 1
ATOM 1291 O O . ASP A 1 176 ? 11.806 -22.102 -19.186 1.00 72.88 176 ASP A O 1
ATOM 1295 N N . LEU A 1 177 ? 10.114 -22.226 -20.665 1.00 66.31 177 LEU A N 1
ATOM 1296 C CA . LEU A 1 177 ? 9.472 -23.419 -20.120 1.00 66.31 177 LEU A CA 1
ATOM 1297 C C . LEU A 1 177 ? 9.724 -24.573 -21.099 1.00 66.31 177 LEU A C 1
ATOM 1299 O O . LEU A 1 177 ? 8.881 -24.839 -21.955 1.00 66.31 177 LEU A O 1
ATOM 1303 N N . ASP A 1 178 ? 10.901 -25.191 -20.994 1.00 56.19 178 ASP A N 1
ATOM 1304 C CA . ASP A 1 178 ? 11.229 -26.468 -21.650 1.00 56.19 178 ASP A CA 1
ATOM 1305 C C . ASP A 1 178 ? 10.506 -27.655 -20.983 1.00 56.19 178 ASP A C 1
ATOM 1307 O O . ASP A 1 178 ? 10.446 -27.699 -19.727 1.00 56.19 178 ASP A O 1
#

pLDDT: mean 78.73, std 15.25, range [41.72, 96.06]

Mean predicted aligned error: 10.89 Å

Foldseek 3Di:
DPPVPDDDFDDPCVVVLVVVLVCQVVPNDDPDPPRHPPPGDDDQKDKDKDWPDKDWDWPQPWDWDDDDQKIKTKTKTKIKTKMWMWIAGPVPRDTDDIDIFIFMFMDIWIWIWGDDPPDTDIDTDDDDRRVVVRVVVRVVVVVVVCCAVPPVDPDVVVVVVVVVVVVVVVVVVPDDDD

Sequence (178 aa):
VGTGVFRVVERSMLESVLAEQNLAASGRAAPSGDAQIGALASAPWLIMGTVTSFEGGTKSTGGGIRVKGFSIGGKKTEAYLAIDLRVVNSTTGVVEFVRTVEGRSGGSGVSVGYSEANFGGALATESNTPVGKAIRAEVIEATDYLACVMYYEDECMDDYYGKERRRRSNSKDAIDLD

Radius of gyration: 24.7 Å; Cα contacts (8 Å, |Δi|>4): 251; chains: 1; bounding box: 64×46×64 Å

Solvent-accessible surface area (backbone atoms only — not comparable to full-atom values): 10651 Å² total; per-residue (Å²): 135,80,88,79,82,73,87,84,76,85,63,92,58,40,66,62,54,50,50,47,18,49,39,46,72,66,71,77,46,80,95,74,84,76,54,51,80,89,70,70,81,84,64,67,64,46,81,47,77,42,82,76,47,76,46,83,43,71,53,69,75,39,81,57,55,74,55,94,50,36,35,44,30,43,36,37,32,43,16,40,38,26,34,42,36,38,33,27,32,64,86,79,70,47,74,77,46,75,45,76,47,75,24,76,22,74,42,81,38,64,37,49,35,44,54,54,98,95,54,77,58,74,58,74,72,83,77,78,64,33,54,63,54,21,57,54,51,39,56,44,55,52,49,53,48,48,44,32,75,75,68,68,51,68,80,64,49,58,57,52,53,51,51,51,51,51,50,54,47,57,60,51,75,72,52,90,83,128

Nearest PDB structures (foldseek):
  6lqh-assembly1_A  TM=7.967E-01  e=2.440E-06  Escherichia coli K-12
  4uv3-assembly1_A  TM=7.572E-01  e=5.244E-06  Escherichia coli str. K-12 substr. MC4100
  7brm-assembly1_A  TM=7.785E-01  e=6.892E-06  Escherichia coli K-12
  6l7a-assembly1_A  TM=7.625E-01  e=2.294E-05  Escherichia coli O69:H11 str. 08-4661
  6si7-assembly1_P  TM=7.812E-01  e=3.014E-05  Escherichia coli